Protein AF-0000000070184208 (afdb_homodimer)

Solvent-accessible surface area (backbone atoms only — not comparable to full-atom values): 17844 Å² total; per-residue (Å²): 126,76,81,68,58,36,78,44,79,34,58,41,49,47,72,57,52,51,52,47,48,50,49,27,67,73,65,78,27,94,34,67,37,54,47,50,50,52,20,45,52,55,37,48,54,53,43,52,36,66,74,37,48,85,46,81,35,43,32,37,38,38,38,32,30,60,53,50,92,87,51,64,48,68,57,52,54,49,50,56,48,57,76,41,44,86,34,46,78,45,77,45,83,41,75,77,47,95,46,32,34,36,34,42,33,35,34,46,36,35,34,60,59,52,48,51,50,50,50,57,54,55,68,39,79,64,48,73,44,70,45,80,45,73,49,72,71,84,67,76,74,75,71,74,71,75,70,74,75,73,75,70,73,73,76,80,122,128,77,80,67,60,35,78,44,76,33,59,40,48,46,73,57,53,52,50,49,50,52,48,26,67,71,66,78,28,95,35,65,36,54,46,49,51,53,18,44,52,56,38,47,60,55,39,56,54,42,75,50,48,90,42,74,30,43,32,38,37,38,38,31,28,60,52,51,91,86,50,65,47,68,58,53,53,51,50,56,49,58,76,41,44,85,34,47,78,45,75,45,83,42,74,78,47,94,46,32,35,34,35,41,33,34,34,46,36,36,28,62,59,52,48,52,52,51,50,57,56,55,68,39,80,64,48,73,45,70,45,80,44,69,48,75,63,81,66,74,71,74,71,74,70,72,70,74,71,71,74,79,67,77,84,76,129

Foldseek 3Di:
DPPDDDDDDDDDPPVVVVVLVVVVVVVPNVDSVRVVVVVVVVVVQVVVLVVKPVDKWKKKKKWKFWADPPDCLVVQLVVLCVVLVVFFPDKDWDDPDPTMIMMMTIGIHISVSVVVSQVSNVPDPGTDDIDMGIDDDPPPDPPPPPPPVPCPVPPDD/DPPDDDDDDDDDPPVVVVVLVVCVVVVPNVDSVRVVVVVVVVVVVVVVQQPDDPDKWKKKKKWKFWADPPDCLVVQLVVLCVVLVVFFPDKDWDDPDPTMIMIMTIGIGHSPSVVVSQVSNVPDPGTDDIDMDIDDDPPPPPPPPPVPVVCPDDDDD

Sequence (314 aa):
MSEDLDRVSLTVPPEMTDRLDEIVGDWDYSSRSEAVRDALRDFFATYDWEAGDHGHHYGTIVVVHEHEHDSDLPGQLQSIQHEHASLVTSVQHIHLSQDRCMETLVVDGTAGDIDALANELRALGGVQQVKVVVIGGSDPGHEHGHEHSAAHDEYEHMSEDLDRVSLTVPPEMTDRLDEIVGDWDYSSRSEAVRDALRDFFATYDWEAGDHGHHYGTIVVVHEHEHDSDLPGQLQSIQHEHASLVTSVQHIHLSQDRCMETLVVDGTAGDIDALANELRALGGVQQVKVVVIGGSDPGHEHGHEHSAAHDEYEH

Radius of gyration: 22.58 Å; Cα contacts (8 Å, |Δi|>4): 451; chains: 2; bounding box: 106×50×44 Å

InterPro domains:
  IPR002145 Ribbon-helix-helix protein, CopG [PF01402] (7-43)
  IPR010985 Ribbon-helix-helix [SSF47598] (5-50)
  IPR013321 Arc-type ribbon-helix-helix [G3DSA:1.10.1220.10] (12-49)
  IPR014864 Transcription factor, NikR, nickel binding C-terminal [PF08753] (59-135)
  IPR022988 Nickel-responsive transcriptional regulator NikR [MF_00476] (5-137)
  IPR027271 Acetolactate synthase/Transcription factor NikR, C-terminal [G3DSA:3.30.70.1150] (50-137)
  IPR045865 ACT-like domain [SSF55021] (56-136)
  IPR050192 Nickel-responsive transcriptional regulator [PTHR34719] (5-135)

pLDDT: mean 77.71, std 21.51, range [25.42, 97.5]

Nearest PDB structures (foldseek):
  2cad-assembly1_B-2  TM=7.604E-01  e=2.926E-10  Helicobacter pylori 26695
  3lgh-assembly1_A  TM=7.665E-01  e=2.064E-09  Helicobacter pylori 26695
  2wvf-assembly1_A  TM=6.004E-01  e=1.767E-10  Helicobacter pylori 26695
  3pht-assembly1_A-2  TM=8.205E-01  e=1.550E-08  Helicobacter pylori
  2wvb-assembly1_B  TM=7.469E-01  e=6.416E-09  Helicobacter pylori 26695

Organism: NCBI:txid2841257

Secondary structure (DSSP, 8-state):
----PEEEEEEE-HHHHHHHHHHHHTTS-SSHHHHHHHHHHHHHHHHHHHTT-SS-EEEEEEEEEE--TT--HHHHHHHHHHHTTTTEEEEEEEESSSSEEEEEEEEEE-HHHHHHHHHHHHTSTTEEEEEEEEE-S--------------------/----PEEEEEEE-HHHHHHHHHHHHTTS-SSHHHHHHHHHHHHHHHHHHHH---SEEEEEEEEEEE--TT--HHHHHHHHHHHTTTTEEEEEEEESSSSEEEEEEEEEEEHHHHHHHHHHHHTSTTEEEEEEEEE-S--------------------

Structure (mmCIF, N/CA/C/O backbone):
data_AF-0000000070184208-model_v1
#
loop_
_entity.id
_entity.type
_entity.pdbx_description
1 polymer 'Putative nickel-responsive regulator'
#
loop_
_atom_site.group_PDB
_atom_site.id
_atom_site.type_symbol
_atom_site.label_atom_id
_atom_site.label_alt_id
_atom_site.label_comp_id
_atom_site.label_asym_id
_atom_site.label_entity_id
_atom_site.label_seq_id
_atom_site.pdbx_PDB_ins_code
_atom_site.Cartn_x
_atom_site.Cartn_y
_atom_site.Cartn_z
_atom_site.occupancy
_atom_site.B_iso_or_equiv
_atom_site.auth_seq_id
_atom_site.auth_comp_id
_atom_site.auth_asym_id
_atom_site.auth_atom_id
_atom_site.pdbx_PDB_model_num
ATOM 1 N N . MET A 1 1 ? 22.672 25.594 3.164 1 35.19 1 MET A N 1
ATOM 2 C CA . MET A 1 1 ? 21.469 26.391 3.326 1 35.19 1 MET A CA 1
ATOM 3 C C . MET A 1 1 ? 20.484 25.703 4.281 1 35.19 1 MET A C 1
ATOM 5 O O . MET A 1 1 ? 20.359 24.484 4.258 1 35.19 1 MET A O 1
ATOM 9 N N . SER A 1 2 ? 20.234 26.078 5.453 1 45.94 2 SER A N 1
ATOM 10 C CA . SER A 1 2 ? 19.297 25.594 6.461 1 45.94 2 SER A CA 1
ATOM 11 C C . SER A 1 2 ? 18 25.125 5.828 1 45.94 2 SER A C 1
ATOM 13 O O . SER A 1 2 ? 17.359 25.859 5.074 1 45.94 2 SER A O 1
ATOM 15 N N . GLU A 1 3 ? 17.875 24 5.438 1 54.34 3 GLU A N 1
ATOM 16 C CA . GLU A 1 3 ? 16.672 23.594 4.715 1 54.34 3 GLU A CA 1
ATOM 17 C C . GLU A 1 3 ? 15.414 24.188 5.34 1 54.34 3 GLU A C 1
ATOM 19 O O . GLU A 1 3 ? 15.141 23.984 6.523 1 54.34 3 GLU A O 1
ATOM 24 N N . ASP A 1 4 ? 15.133 25.406 4.98 1 72.69 4 ASP A N 1
ATOM 25 C CA . ASP A 1 4 ? 14.062 26.266 5.484 1 72.69 4 ASP A CA 1
ATOM 26 C C . ASP A 1 4 ? 12.727 25.531 5.496 1 72.69 4 ASP A C 1
ATOM 28 O O . ASP A 1 4 ? 12.234 25.109 4.445 1 72.69 4 ASP A O 1
ATOM 32 N N . LEU A 1 5 ? 12.422 24.938 6.637 1 78.19 5 LEU A N 1
ATOM 33 C CA . LEU A 1 5 ? 11.141 24.281 6.871 1 78.19 5 LEU A CA 1
ATOM 34 C C . LEU A 1 5 ? 10.023 25.312 7.016 1 78.19 5 LEU A C 1
ATOM 36 O O . LEU A 1 5 ? 10.266 26.438 7.457 1 78.19 5 LEU A O 1
ATOM 40 N N . ASP A 1 6 ? 8.914 25.016 6.355 1 85.31 6 ASP A N 1
ATOM 41 C CA . ASP A 1 6 ? 7.707 25.828 6.5 1 85.31 6 ASP A CA 1
ATOM 42 C C . ASP A 1 6 ? 6.906 25.406 7.727 1 85.31 6 ASP A C 1
ATOM 44 O O . ASP A 1 6 ? 6.734 24.219 7.98 1 85.31 6 ASP A O 1
ATOM 48 N N . ARG A 1 7 ? 6.605 26.422 8.523 1 89.25 7 ARG A N 1
ATOM 49 C CA . ARG A 1 7 ? 5.656 26.141 9.594 1 89.25 7 ARG A CA 1
ATOM 50 C C . ARG A 1 7 ? 4.219 26.344 9.125 1 89.25 7 ARG A C 1
ATOM 52 O O . ARG A 1 7 ? 3.879 27.406 8.602 1 89.25 7 ARG A O 1
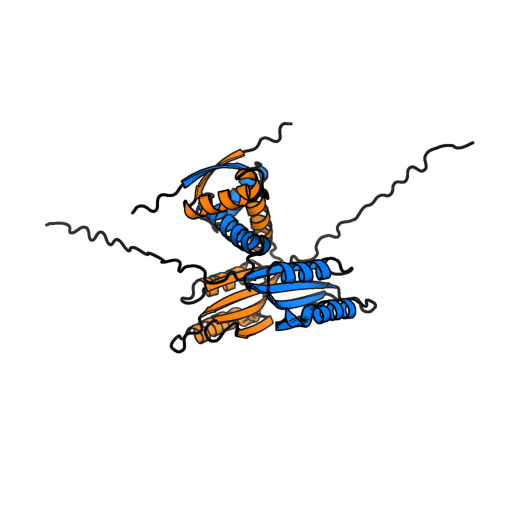ATOM 59 N N . VAL A 1 8 ? 3.418 25.281 9.203 1 92.19 8 VAL A N 1
ATOM 60 C CA . VAL A 1 8 ? 2.035 25.328 8.734 1 92.19 8 VAL A CA 1
ATOM 61 C C . VAL A 1 8 ? 1.085 25.125 9.914 1 92.19 8 VAL A C 1
ATOM 63 O O . VAL A 1 8 ? 1.34 24.281 10.781 1 92.19 8 VAL A O 1
ATOM 66 N N . SER A 1 9 ? 0.106 25.953 9.969 1 92.38 9 SER A N 1
ATOM 67 C CA . SER A 1 9 ? -0.962 25.797 10.953 1 92.38 9 SER A CA 1
ATOM 68 C C . SER A 1 9 ? -2.197 25.156 10.336 1 92.38 9 SER A C 1
ATOM 70 O O . SER A 1 9 ? -2.686 25.609 9.297 1 92.38 9 SER A O 1
ATOM 72 N N . LEU A 1 10 ? -2.561 24.047 10.922 1 93.5 10 LEU A N 1
ATOM 73 C CA . LEU A 1 10 ? -3.703 23.312 10.375 1 93.5 10 LEU A CA 1
ATOM 74 C C . LEU A 1 10 ? -4.738 23.031 11.461 1 93.5 10 LEU A C 1
ATOM 76 O O . LEU A 1 10 ? -4.402 22.969 12.641 1 93.5 10 LEU A O 1
ATOM 80 N N . THR A 1 11 ? -5.98 22.938 11.039 1 92.44 11 THR A N 1
ATOM 81 C CA . THR A 1 11 ? -7.055 22.547 11.945 1 92.44 11 THR A CA 1
ATOM 82 C C . THR A 1 11 ? -7.41 21.078 11.766 1 92.44 11 THR A C 1
ATOM 84 O O . THR A 1 11 ? -7.695 20.641 10.648 1 92.44 11 THR A O 1
ATOM 87 N N . VAL A 1 12 ? -7.328 20.328 12.859 1 92.44 12 VAL A N 1
ATOM 88 C CA . VAL A 1 12 ? -7.578 18.891 12.867 1 92.44 12 VAL A CA 1
ATOM 89 C C . VAL A 1 12 ? -8.5 18.531 14.031 1 92.44 12 VAL A C 1
ATOM 91 O O . VAL A 1 12 ? -8.344 19.062 15.133 1 92.44 12 VAL A O 1
ATOM 94 N N . PRO A 1 13 ? -9.523 17.734 13.852 1 89.19 13 PRO A N 1
ATOM 95 C CA . PRO A 1 13 ? -10.344 17.297 14.984 1 89.19 13 PRO A CA 1
ATOM 96 C C . PRO A 1 13 ? -9.508 16.719 16.125 1 89.19 13 PRO A C 1
ATOM 98 O O . PRO A 1 13 ? -8.523 16.031 15.891 1 89.19 13 PRO A O 1
ATOM 101 N N . PRO A 1 14 ? -9.922 16.938 17.297 1 92.5 14 PRO A N 1
ATOM 102 C CA . PRO A 1 14 ? -9.156 16.484 18.469 1 92.5 14 PRO A CA 1
ATOM 103 C C . PRO A 1 14 ? -8.898 14.984 18.453 1 92.5 14 PRO A C 1
ATOM 105 O O . PRO A 1 14 ? -7.84 14.539 18.891 1 92.5 14 PRO A O 1
ATOM 108 N N . GLU A 1 15 ? -9.844 14.242 17.984 1 87.81 15 GLU A N 1
ATOM 109 C CA . GLU A 1 15 ? -9.672 12.789 17.953 1 87.81 15 GLU A CA 1
ATOM 110 C C . GLU A 1 15 ? -8.484 12.398 17.078 1 87.81 15 GLU A C 1
ATOM 112 O O . GLU A 1 15 ? -7.816 11.398 17.344 1 87.81 15 GLU A O 1
ATOM 117 N N . MET A 1 16 ? -8.25 13.156 16 1 88.56 16 MET A N 1
ATOM 118 C CA . MET A 1 16 ? -7.129 12.875 15.117 1 88.56 16 MET A CA 1
ATOM 119 C C . MET A 1 16 ? -5.809 13.281 15.766 1 88.56 16 MET A C 1
ATOM 121 O O . MET A 1 16 ? -4.805 12.578 15.633 1 88.56 16 MET A O 1
ATOM 125 N N . THR A 1 17 ? -5.848 14.383 16.469 1 92.88 17 THR A N 1
ATOM 126 C CA . THR A 1 17 ? -4.648 14.812 17.188 1 92.88 17 THR A CA 1
ATOM 127 C C . THR A 1 17 ? -4.273 13.797 18.266 1 92.88 17 THR A C 1
ATOM 129 O O . THR A 1 17 ? -3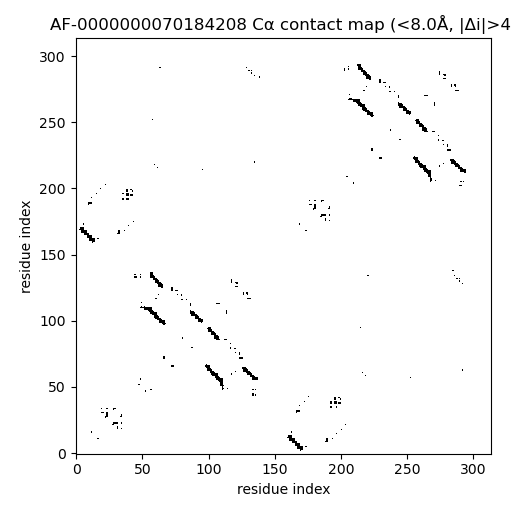.096 13.492 18.453 1 92.88 17 THR A O 1
ATOM 132 N N . ASP A 1 18 ? -5.301 13.297 18.953 1 90.19 18 ASP A N 1
ATOM 133 C CA . ASP A 1 18 ? -5.07 12.289 19.984 1 90.19 18 ASP A CA 1
ATOM 134 C C . ASP A 1 18 ? -4.43 11.039 19.391 1 90.19 18 ASP A C 1
ATOM 136 O O . ASP A 1 18 ? -3.482 10.492 19.969 1 90.19 18 ASP A O 1
ATOM 140 N N . ARG A 1 19 ? -5.039 10.703 18.312 1 84.88 19 ARG A N 1
ATOM 141 C CA . ARG A 1 19 ? -4.516 9.508 17.672 1 84.88 19 ARG A CA 1
ATOM 142 C C . ARG A 1 19 ? -3.084 9.719 17.188 1 84.88 19 ARG A C 1
ATOM 144 O O . ARG A 1 19 ? -2.244 8.82 17.312 1 84.88 19 ARG A O 1
ATOM 151 N N . LEU A 1 20 ? -2.775 10.852 16.641 1 89.31 20 LEU A N 1
ATOM 152 C CA . LEU A 1 20 ? -1.425 11.219 16.219 1 89.31 20 LEU A CA 1
ATOM 153 C C . LEU A 1 20 ? -0.459 11.164 17.406 1 89.31 20 LEU A C 1
ATOM 155 O O . LEU A 1 20 ? 0.637 10.609 17.281 1 89.31 20 LEU A O 1
ATOM 159 N N . ASP A 1 21 ? -0.92 11.641 18.562 1 90.31 21 ASP A N 1
ATOM 160 C CA . ASP A 1 21 ? -0.091 11.633 19.75 1 90.31 21 ASP A CA 1
ATOM 161 C C . ASP A 1 21 ? 0.188 10.203 20.219 1 90.31 21 ASP A C 1
ATOM 163 O O . ASP A 1 21 ? 1.283 9.898 20.688 1 90.31 21 ASP A O 1
ATOM 167 N N . GLU A 1 22 ? -0.809 9.383 20.125 1 84.62 22 GLU A N 1
ATOM 168 C CA . GLU A 1 22 ? -0.639 7.977 20.469 1 84.62 22 GLU A CA 1
ATOM 169 C C . GLU A 1 22 ? 0.423 7.316 19.609 1 84.62 22 GLU A C 1
ATOM 171 O O . GLU A 1 22 ? 1.271 6.57 20.109 1 84.62 22 GLU A O 1
ATOM 176 N N . ILE A 1 23 ? 0.38 7.625 18.359 1 80.5 23 ILE A N 1
ATOM 177 C CA . ILE A 1 23 ? 1.316 7.043 17.406 1 80.5 23 ILE A CA 1
ATOM 178 C C . ILE A 1 23 ? 2.729 7.543 17.703 1 80.5 23 ILE A C 1
ATOM 180 O O . ILE A 1 23 ? 3.689 6.77 17.656 1 80.5 23 ILE A O 1
ATOM 184 N N . VAL A 1 24 ? 2.877 8.828 17.984 1 86.62 24 VAL A N 1
ATOM 185 C CA . VAL A 1 24 ? 4.168 9.422 18.312 1 86.62 24 VAL A CA 1
ATOM 186 C C . VAL A 1 24 ? 4.684 8.82 19.625 1 86.62 24 VAL A C 1
ATOM 188 O O . VAL A 1 24 ? 5.883 8.562 19.766 1 86.62 24 VAL A O 1
ATOM 191 N N . GLY A 1 25 ? 3.771 8.594 20.562 1 78.75 25 GLY A N 1
ATOM 192 C CA . GLY A 1 25 ? 4.125 7.996 21.844 1 78.75 25 GLY A CA 1
ATOM 193 C C . GLY A 1 25 ? 4.602 6.562 21.719 1 78.75 25 GLY A C 1
ATOM 194 O O . GLY A 1 25 ? 5.426 6.105 22.516 1 78.75 25 GLY A O 1
ATOM 195 N N . ASP A 1 26 ? 4 5.82 20.859 1 69.94 26 ASP A N 1
ATOM 196 C CA . ASP A 1 26 ? 4.367 4.426 20.641 1 69.94 26 ASP A CA 1
ATOM 197 C C . ASP A 1 26 ? 5.738 4.312 19.984 1 69.94 26 ASP A C 1
ATOM 199 O O . ASP A 1 26 ? 6.199 3.209 19.672 1 69.94 26 ASP A O 1
ATOM 203 N N . TRP A 1 27 ? 6.516 5.336 19.953 1 59.28 27 TRP A N 1
ATOM 204 C CA . TRP A 1 27 ? 7.922 5.512 19.594 1 59.28 27 TRP A CA 1
ATOM 205 C C . TRP A 1 27 ? 8.141 5.254 18.094 1 59.28 27 TRP A C 1
ATOM 207 O O . TRP A 1 27 ? 9.273 5.055 17.656 1 59.28 27 TRP A O 1
ATOM 217 N N . ASP A 1 28 ? 7.227 5.41 17.281 1 66.5 28 ASP A N 1
ATOM 218 C CA . ASP A 1 28 ? 7.422 5.199 15.852 1 66.5 28 ASP A CA 1
ATOM 219 C C . ASP A 1 28 ? 7.855 6.488 15.156 1 66.5 28 ASP A C 1
ATOM 221 O O . ASP A 1 28 ? 8.523 6.449 14.125 1 66.5 28 ASP A O 1
ATOM 225 N N . TYR A 1 29 ? 7.461 7.539 15.844 1 78.5 29 TYR A N 1
ATOM 226 C CA . TYR A 1 29 ? 7.773 8.867 15.328 1 78.5 29 TYR A CA 1
ATOM 227 C C . TYR A 1 29 ? 8.297 9.773 16.438 1 78.5 29 TYR A C 1
ATOM 229 O O . TYR A 1 29 ? 7.895 9.648 17.594 1 78.5 29 TYR A O 1
ATOM 237 N N . SER A 1 30 ? 9.203 10.641 16.141 1 82.56 30 SER A N 1
ATOM 238 C CA . SER A 1 30 ? 9.812 11.531 17.125 1 82.56 30 SER A CA 1
ATOM 239 C C . SER A 1 30 ? 8.922 12.734 17.391 1 82.56 30 SER A C 1
ATOM 241 O O . SER A 1 30 ? 9.086 13.422 18.406 1 82.56 30 SER A O 1
ATOM 243 N N . SER A 1 31 ? 8.062 13.062 16.516 1 90.25 31 SER A N 1
ATOM 244 C CA . SER A 1 31 ? 7.203 14.234 16.656 1 90.25 31 SER A CA 1
ATOM 245 C C . SER A 1 31 ? 5.965 14.125 15.781 1 90.25 31 SER A C 1
ATOM 247 O O . SER A 1 31 ? 5.949 13.352 14.812 1 90.25 31 SER A O 1
ATOM 249 N N . ARG A 1 32 ? 4.992 14.914 16.156 1 90.69 32 ARG A N 1
ATOM 250 C CA . ARG A 1 32 ? 3.816 15.039 15.297 1 90.69 32 ARG A CA 1
ATOM 251 C C . ARG A 1 32 ? 4.203 15.445 13.883 1 90.69 32 ARG A C 1
ATOM 253 O O . ARG A 1 32 ? 3.652 14.93 12.906 1 90.69 32 ARG A O 1
ATOM 260 N N . SER A 1 33 ? 5.176 16.328 13.758 1 91 33 SER A N 1
ATOM 261 C CA . SER A 1 33 ? 5.602 16.844 12.461 1 91 33 SER A CA 1
ATOM 262 C C . SER A 1 33 ? 6.168 15.719 11.586 1 91 33 SER A C 1
ATOM 264 O O . SER A 1 33 ? 5.887 15.656 10.391 1 91 33 SER A O 1
ATOM 266 N N . GLU A 1 34 ? 6.891 14.875 12.227 1 88.62 34 GLU A N 1
ATOM 267 C CA . GLU A 1 34 ? 7.449 13.75 11.492 1 88.62 34 GLU A CA 1
ATOM 268 C C . GLU A 1 34 ? 6.355 12.805 11.008 1 88.62 34 GLU A C 1
ATOM 270 O O . GLU A 1 34 ? 6.363 12.375 9.852 1 88.62 34 GLU A O 1
ATOM 275 N N . ALA A 1 35 ? 5.398 12.508 11.844 1 88.31 35 ALA A N 1
ATOM 276 C CA . ALA A 1 35 ? 4.289 11.617 11.5 1 88.31 35 ALA A CA 1
ATOM 277 C C . ALA A 1 35 ? 3.449 12.203 10.375 1 88.31 35 ALA A C 1
ATOM 279 O O . ALA A 1 35 ? 3.102 11.492 9.422 1 88.31 35 ALA A O 1
ATOM 280 N N . VAL A 1 36 ? 3.18 13.422 10.414 1 92.06 36 VAL A N 1
ATOM 281 C CA . VAL A 1 36 ? 2.355 14.094 9.414 1 92.06 36 VAL A CA 1
ATOM 282 C C . VAL A 1 36 ? 3.107 14.156 8.086 1 92.06 36 VAL A C 1
ATOM 284 O O . VAL A 1 36 ? 2.51 14.008 7.016 1 92.06 36 VAL A O 1
ATOM 287 N N . ARG A 1 37 ? 4.477 14.398 8.141 1 86.38 37 ARG A N 1
ATOM 288 C CA . ARG A 1 37 ? 5.258 14.375 6.906 1 86.38 37 ARG A CA 1
ATOM 289 C C . ARG A 1 37 ? 5.145 13.023 6.211 1 86.38 37 ARG A C 1
ATOM 291 O O . ARG A 1 37 ? 4.969 12.961 4.992 1 86.38 37 ARG A O 1
ATOM 298 N N . ASP A 1 38 ? 5.16 12.031 7.039 1 83.44 38 ASP A N 1
ATOM 299 C CA . ASP A 1 38 ? 5.023 10.695 6.469 1 83.44 38 ASP A CA 1
ATOM 300 C C . ASP A 1 38 ? 3.623 10.484 5.891 1 83.44 38 ASP A C 1
ATOM 302 O O . ASP A 1 38 ? 3.471 9.891 4.82 1 83.44 38 ASP A O 1
ATOM 306 N N . ALA A 1 39 ? 2.609 10.93 6.582 1 86.5 39 ALA A N 1
ATOM 307 C CA . ALA A 1 39 ? 1.236 10.867 6.086 1 86.5 39 ALA A CA 1
ATOM 308 C C . ALA A 1 39 ? 1.096 11.609 4.762 1 86.5 39 ALA A C 1
ATOM 310 O O . ALA A 1 39 ? 0.45 11.117 3.834 1 86.5 39 ALA A O 1
ATOM 311 N N . LEU A 1 40 ? 1.739 12.75 4.688 1 89.12 40 LEU A N 1
ATOM 312 C CA . LEU A 1 40 ? 1.669 13.57 3.479 1 89.12 40 LEU A CA 1
ATOM 313 C C . LEU A 1 40 ? 2.396 12.891 2.322 1 89.12 40 LEU A C 1
ATOM 315 O O . LEU A 1 40 ? 1.938 12.938 1.18 1 89.12 40 LEU A O 1
ATOM 319 N N . ARG A 1 41 ? 3.521 12.305 2.635 1 80.06 41 ARG A N 1
ATOM 320 C CA . ARG A 1 41 ? 4.23 11.57 1.59 1 80.06 41 ARG A CA 1
ATOM 321 C C . ARG A 1 41 ? 3.342 10.5 0.971 1 80.06 41 ARG A C 1
ATOM 323 O O . ARG A 1 41 ? 3.256 10.383 -0.254 1 80.06 41 ARG A O 1
ATOM 330 N N . ASP A 1 42 ? 2.684 9.742 1.818 1 77.25 42 ASP A N 1
ATOM 331 C CA . ASP A 1 42 ? 1.762 8.711 1.357 1 77.25 42 ASP A CA 1
ATOM 332 C C . ASP A 1 42 ? 0.618 9.312 0.547 1 77.25 42 ASP A C 1
ATOM 334 O O . ASP A 1 42 ? 0.227 8.766 -0.488 1 77.25 42 ASP A O 1
ATOM 338 N N . PHE A 1 43 ? 0.133 10.359 1.01 1 80.62 43 PHE A N 1
ATOM 339 C CA . PHE A 1 43 ? -0.976 11.078 0.386 1 80.62 43 PHE A CA 1
ATOM 340 C C . PHE A 1 43 ? -0.59 11.562 -1.005 1 80.62 43 PHE A 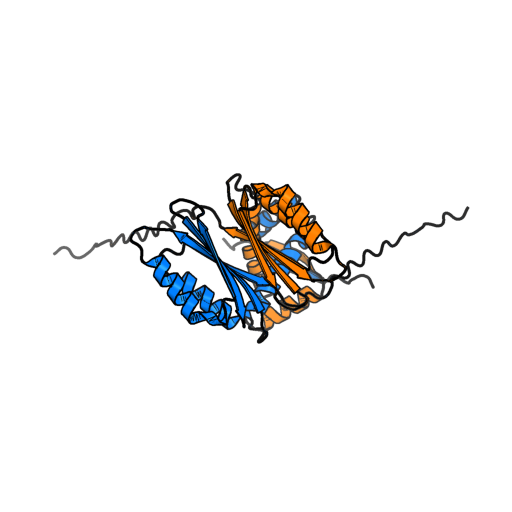C 1
ATOM 342 O O . PHE A 1 43 ? -1.346 11.383 -1.963 1 80.62 43 PHE A O 1
ATOM 349 N N . PHE A 1 44 ? 0.661 12.133 -1.153 1 78.88 44 PHE A N 1
ATOM 350 C CA . PHE A 1 44 ? 1.136 12.633 -2.438 1 78.88 44 PHE A CA 1
ATOM 351 C C . PHE A 1 44 ? 1.276 11.5 -3.443 1 78.88 44 PHE A C 1
ATOM 353 O O . PHE A 1 44 ? 0.904 11.648 -4.609 1 78.88 44 PHE A O 1
ATOM 360 N N . ALA A 1 45 ? 1.756 10.516 -2.941 1 69.94 45 ALA A N 1
ATOM 361 C CA . ALA A 1 45 ? 1.927 9.359 -3.816 1 69.94 45 ALA A CA 1
ATOM 362 C C . ALA A 1 45 ? 0.583 8.875 -4.355 1 69.94 45 ALA A C 1
ATOM 364 O O . ALA A 1 45 ? 0.45 8.594 -5.547 1 69.94 45 ALA A O 1
ATOM 365 N N . THR A 1 46 ? -0.382 8.82 -3.441 1 69.06 46 THR A N 1
ATOM 366 C CA . THR A 1 46 ? -1.725 8.391 -3.812 1 69.06 46 THR A CA 1
ATOM 367 C C . THR A 1 46 ? -2.373 9.391 -4.766 1 69.06 46 THR A C 1
ATOM 369 O O . THR A 1 46 ? -2.99 9.008 -5.758 1 69.06 46 THR A O 1
ATOM 372 N N . TYR A 1 47 ? -2.223 10.648 -4.434 1 69.56 47 TYR A N 1
ATOM 373 C CA . TYR A 1 47 ? -2.82 11.711 -5.234 1 69.56 47 TYR A CA 1
ATOM 374 C C . TYR A 1 47 ? -2.213 11.742 -6.633 1 69.56 47 TYR A C 1
ATOM 376 O O . TYR A 1 47 ? -2.926 11.93 -7.621 1 69.56 47 TYR A O 1
ATOM 384 N N . ASP A 1 48 ? -0.862 11.797 -6.719 1 67 48 ASP A N 1
ATOM 385 C CA . ASP A 1 48 ? -0.19 11.797 -8.016 1 67 48 ASP A CA 1
ATOM 386 C C . ASP A 1 48 ? -0.691 10.656 -8.898 1 67 48 ASP A C 1
ATOM 388 O O . ASP A 1 48 ? -0.825 10.812 -10.109 1 67 48 ASP A O 1
ATOM 392 N N . TRP A 1 49 ? -1.012 9.68 -8.195 1 61.94 49 TRP A N 1
ATOM 393 C CA . TRP A 1 49 ? -1.58 8.531 -8.891 1 61.94 49 TRP A CA 1
ATOM 394 C C . TRP A 1 49 ? -2.961 8.859 -9.453 1 61.94 49 TRP A C 1
ATOM 396 O O . TRP A 1 49 ? -3.25 8.578 -10.617 1 61.94 49 TRP A O 1
ATOM 406 N N . GLU A 1 50 ? -3.695 9.43 -8.586 1 59.97 50 GLU A N 1
ATOM 407 C CA . GLU A 1 50 ? -5.082 9.703 -8.945 1 59.97 50 GLU A CA 1
ATOM 408 C C . GLU A 1 50 ? -5.18 10.844 -9.953 1 59.97 50 GLU A C 1
ATOM 410 O O . GLU A 1 50 ? -6.094 10.875 -10.781 1 59.97 50 GLU A O 1
ATOM 415 N N . ALA A 1 51 ? -4.449 11.867 -9.641 1 58.25 51 ALA A N 1
ATOM 416 C CA . ALA A 1 51 ? -4.547 13.047 -10.508 1 58.25 51 ALA A CA 1
ATOM 417 C C . ALA A 1 51 ? -4.09 12.727 -11.922 1 58.25 51 ALA A C 1
ATOM 419 O O . ALA A 1 51 ? -4.23 13.555 -12.828 1 58.25 51 ALA A O 1
ATOM 420 N N . GLY A 1 52 ? -3.838 11.492 -12.289 1 53.91 52 GLY A N 1
ATOM 421 C CA . GLY A 1 52 ? -3.715 11.102 -13.68 1 53.91 52 GLY A CA 1
ATOM 422 C C . GLY A 1 52 ? -2.344 11.383 -14.266 1 53.91 52 GLY A C 1
ATOM 423 O O . GLY A 1 52 ? -2.232 11.898 -15.383 1 53.91 52 GLY A O 1
ATOM 424 N N . ASP A 1 53 ? -1.277 11.375 -13.445 1 51.72 53 ASP A N 1
ATOM 425 C CA . ASP A 1 53 ? -0.135 11.484 -14.352 1 51.72 53 ASP A CA 1
ATOM 426 C C . ASP A 1 53 ? -0.269 10.523 -15.523 1 51.72 53 ASP A C 1
ATOM 428 O O . ASP A 1 53 ? -0.754 9.398 -15.367 1 51.72 53 ASP A O 1
ATOM 432 N N . HIS A 1 54 ? -0.625 11.195 -16.641 1 54.31 54 HIS A N 1
ATOM 433 C CA . HIS A 1 54 ? -0.617 10.516 -17.922 1 54.31 54 HIS A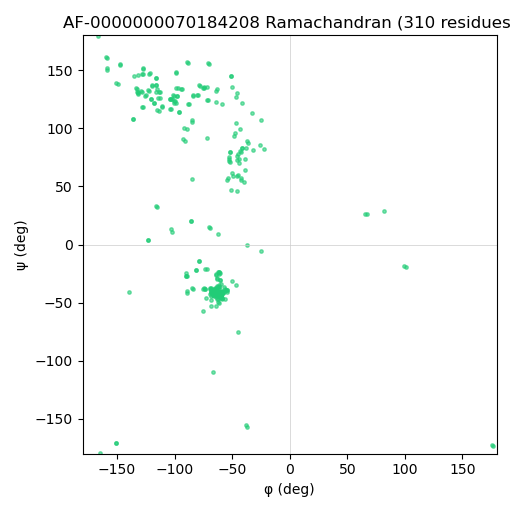 CA 1
ATOM 434 C C . HIS A 1 54 ? 0.546 9.539 -18.031 1 54.31 54 HIS A C 1
ATOM 436 O O . HIS A 1 54 ? 0.719 8.875 -19.047 1 54.31 54 HIS A O 1
ATOM 442 N N . GLY A 1 55 ? 1.339 9.484 -16.984 1 66.81 55 GLY A N 1
ATOM 443 C CA . GLY A 1 55 ? 2.477 8.594 -17.156 1 66.81 55 GLY A CA 1
ATOM 444 C C . GLY A 1 55 ? 2.182 7.16 -16.75 1 66.81 55 GLY A C 1
ATOM 445 O O . GLY A 1 55 ? 1.074 6.852 -16.312 1 66.81 55 GLY A O 1
ATOM 446 N N . HIS A 1 56 ? 2.916 6.293 -17.281 1 75.56 56 HIS A N 1
ATOM 447 C CA . HIS A 1 56 ? 2.895 4.867 -16.969 1 75.56 56 HIS A CA 1
ATOM 448 C C . HIS A 1 56 ? 3.314 4.609 -15.523 1 75.56 56 HIS A C 1
ATOM 450 O O . HIS A 1 56 ? 4.305 5.168 -15.055 1 75.56 56 HIS A O 1
ATOM 456 N N . HIS A 1 57 ? 2.436 3.953 -14.789 1 80.75 57 HIS A N 1
ATOM 457 C CA . HIS A 1 57 ? 2.689 3.602 -13.391 1 80.75 57 HIS A CA 1
ATOM 458 C C . HIS A 1 57 ? 2.73 2.09 -13.203 1 80.75 57 HIS A C 1
ATOM 460 O O . HIS A 1 57 ? 2.057 1.351 -13.93 1 80.75 57 HIS A O 1
ATOM 466 N N . TYR A 1 58 ? 3.631 1.737 -12.312 1 87.69 58 TYR A N 1
ATOM 467 C CA . TYR A 1 58 ? 3.592 0.368 -11.812 1 87.69 58 TYR A CA 1
ATOM 468 C C . TYR A 1 58 ? 2.893 0.302 -10.461 1 87.69 58 TYR A C 1
ATOM 470 O O . TYR A 1 58 ? 2.896 1.276 -9.703 1 87.69 58 TYR A O 1
ATOM 478 N N . GLY A 1 59 ? 2.246 -0.801 -10.211 1 88.62 59 GLY A N 1
ATOM 479 C CA . GLY A 1 59 ? 1.604 -0.965 -8.922 1 88.62 59 GLY A CA 1
ATOM 480 C C . GLY A 1 59 ? 1.167 -2.393 -8.648 1 88.62 59 GLY A C 1
ATOM 481 O O . GLY A 1 59 ? 1.494 -3.305 -9.406 1 88.62 59 GLY A O 1
ATOM 482 N N . THR A 1 60 ? 0.611 -2.561 -7.527 1 92.5 60 THR A N 1
ATOM 483 C CA . THR A 1 60 ? 0.026 -3.832 -7.117 1 92.5 60 THR A CA 1
ATOM 484 C C . THR A 1 60 ? -1.376 -3.625 -6.551 1 92.5 60 THR A C 1
ATOM 486 O O . THR A 1 60 ? -1.607 -2.691 -5.777 1 92.5 60 THR A O 1
ATOM 489 N N . ILE A 1 61 ? -2.281 -4.438 -7.043 1 93.62 61 ILE A N 1
ATOM 490 C CA . ILE A 1 61 ? -3.619 -4.48 -6.461 1 93.62 61 ILE A CA 1
ATOM 491 C C . ILE A 1 61 ? -3.77 -5.738 -5.605 1 93.62 61 ILE A C 1
ATOM 493 O O . ILE A 1 61 ? -3.471 -6.844 -6.059 1 93.62 61 ILE A O 1
ATOM 497 N N . VAL A 1 62 ? -4.133 -5.527 -4.398 1 92.88 62 VAL A N 1
ATOM 498 C CA . VAL A 1 62 ? -4.422 -6.645 -3.506 1 92.88 62 VAL A CA 1
ATOM 499 C C . VAL A 1 62 ? -5.93 -6.828 -3.371 1 92.88 62 VAL A C 1
ATOM 501 O O . VAL A 1 62 ? -6.645 -5.887 -3.016 1 92.88 62 VAL A O 1
ATOM 504 N N . VAL A 1 63 ? -6.387 -8.062 -3.668 1 93.75 63 VAL A N 1
ATOM 505 C CA . VAL A 1 63 ? -7.812 -8.383 -3.588 1 93.75 63 VAL A CA 1
ATOM 506 C C . VAL A 1 63 ? -8.031 -9.516 -2.596 1 93.75 63 VAL A C 1
ATOM 508 O O . VAL A 1 63 ? -7.398 -10.57 -2.697 1 93.75 63 VAL A O 1
ATOM 511 N N . VAL A 1 64 ? -8.891 -9.266 -1.643 1 91.31 64 VAL A N 1
ATOM 512 C CA . VAL A 1 64 ? -9.266 -10.312 -0.692 1 91.31 64 VAL A CA 1
ATOM 513 C C . VAL A 1 64 ? -10.727 -10.688 -0.881 1 91.31 64 VAL A C 1
ATOM 515 O O . VAL A 1 64 ? -11.594 -9.812 -0.992 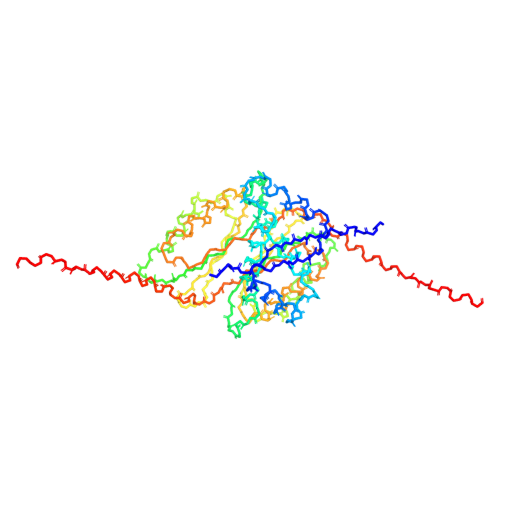1 91.31 64 VAL A O 1
ATOM 518 N N . HIS A 1 65 ? -10.961 -11.984 -0.972 1 90.75 65 HIS A N 1
ATOM 519 C CA . HIS A 1 65 ? -12.344 -12.438 -1.139 1 90.75 65 HIS A CA 1
ATOM 520 C C . HIS A 1 65 ? -12.562 -13.781 -0.455 1 90.75 65 HIS A C 1
ATOM 522 O O . HIS A 1 65 ? -11.617 -14.523 -0.22 1 90.75 65 HIS A O 1
ATOM 528 N N . GLU A 1 66 ? -13.797 -14 -0.127 1 86.31 66 GLU A N 1
ATOM 529 C CA . GLU A 1 66 ? -14.172 -15.305 0.413 1 86.31 66 GLU A CA 1
ATOM 530 C C . GLU A 1 66 ? -14.312 -16.344 -0.697 1 86.31 66 GLU A C 1
ATOM 532 O O . GLU A 1 66 ? -14.742 -16.016 -1.808 1 86.31 66 GLU A O 1
ATOM 537 N N . HIS A 1 67 ? -13.789 -17.422 -0.325 1 85.69 67 HIS A N 1
ATOM 538 C CA . HIS A 1 67 ? -13.953 -18.562 -1.227 1 85.69 67 HIS A CA 1
ATOM 539 C C . HIS A 1 67 ? -15.188 -19.375 -0.861 1 85.69 67 HIS A C 1
ATOM 541 O O . HIS A 1 67 ? -15.164 -20.141 0.11 1 85.69 67 HIS A O 1
ATOM 547 N N . GLU A 1 68 ? -16.281 -19.031 -1.451 1 80.75 68 GLU A N 1
ATOM 548 C CA . GLU A 1 68 ? -17.469 -19.859 -1.286 1 80.75 68 GLU A CA 1
ATOM 549 C C . GLU A 1 68 ? -17.594 -20.859 -2.43 1 80.75 68 GLU A C 1
ATOM 551 O O . GLU A 1 68 ? -17.438 -20.5 -3.598 1 80.75 68 GLU A O 1
ATOM 556 N N . HIS A 1 69 ? -17.875 -22.078 -2.049 1 79.12 69 HIS A N 1
ATOM 557 C CA . HIS A 1 69 ? -17.906 -23.172 -3.01 1 79.12 69 HIS A CA 1
ATOM 558 C C . HIS A 1 69 ? -18.953 -22.938 -4.086 1 79.12 69 HIS A C 1
ATOM 560 O O . HIS A 1 69 ? -18.75 -23.266 -5.254 1 79.12 69 HIS A O 1
ATOM 566 N N . ASP A 1 70 ? -19.969 -22.297 -3.773 1 81.12 70 ASP A N 1
ATOM 567 C CA . ASP A 1 70 ? -21.062 -22.141 -4.742 1 81.12 70 ASP A CA 1
ATOM 568 C C . ASP A 1 70 ? -21.031 -20.75 -5.383 1 81.12 70 ASP A C 1
ATOM 570 O O . ASP A 1 70 ? -21.984 -20.375 -6.078 1 81.12 70 ASP A O 1
ATOM 574 N N . SER A 1 71 ? -20.016 -20.109 -5.156 1 84.69 71 SER A N 1
ATOM 575 C CA . SER A 1 71 ? -19.906 -18.75 -5.688 1 84.69 71 SER A CA 1
ATOM 576 C C . SER A 1 71 ? -19.125 -18.734 -7 1 84.69 71 SER A C 1
ATOM 578 O O . SER A 1 71 ? -18.141 -19.453 -7.152 1 84.69 71 SER A O 1
ATOM 580 N N . ASP A 1 72 ? -19.641 -17.984 -8.039 1 92.25 72 ASP A N 1
ATOM 581 C CA . ASP A 1 72 ? -18.906 -17.781 -9.289 1 92.25 72 ASP A CA 1
ATOM 582 C C . ASP A 1 72 ? -17.953 -16.609 -9.172 1 92.25 72 ASP A C 1
ATOM 584 O O . ASP A 1 72 ? -17.578 -16 -10.18 1 92.25 72 ASP A O 1
ATOM 588 N N . LEU A 1 73 ? -17.609 -16.234 -8 1 93.31 73 LEU A N 1
ATOM 589 C CA . LEU A 1 73 ? -16.766 -15.07 -7.77 1 93.31 73 LEU A CA 1
ATOM 590 C C . LEU A 1 73 ? -15.391 -15.25 -8.398 1 93.31 73 LEU A C 1
ATOM 592 O O . LEU A 1 73 ? -14.891 -14.352 -9.078 1 93.31 73 LEU A O 1
ATOM 596 N N . PRO A 1 74 ? -14.805 -16.469 -8.266 1 92.38 74 PRO A N 1
ATOM 597 C CA . PRO A 1 74 ? -13.508 -16.641 -8.914 1 92.38 74 PRO A CA 1
ATOM 598 C C . PRO A 1 74 ? -13.57 -16.453 -10.43 1 92.38 74 PRO A C 1
ATOM 600 O O . PRO A 1 74 ? -12.672 -15.867 -11.023 1 92.38 74 PRO A O 1
ATOM 603 N N . GLY A 1 75 ? -14.648 -16.906 -10.969 1 94.69 75 GLY A N 1
ATOM 604 C CA . GLY A 1 75 ? -14.828 -16.703 -12.398 1 94.69 75 GLY A CA 1
ATOM 605 C C . GLY A 1 75 ? -15.016 -15.25 -12.781 1 94.69 75 GLY A C 1
ATOM 606 O O . GLY A 1 75 ? -14.461 -14.789 -13.781 1 94.69 75 GLY A O 1
ATOM 607 N N . GLN A 1 76 ? -15.797 -14.492 -12.016 1 96.25 76 GLN A N 1
ATOM 608 C CA . GLN A 1 76 ? -16.016 -13.07 -12.258 1 96.25 76 GLN A CA 1
ATOM 609 C C . GLN A 1 76 ? -14.719 -12.281 -12.125 1 96.25 76 GLN A C 1
ATOM 611 O O . GLN A 1 76 ? -14.422 -11.414 -12.945 1 96.25 76 GLN A O 1
ATOM 616 N N . LEU A 1 77 ? -13.945 -12.609 -11.109 1 96.25 77 LEU A N 1
ATOM 617 C CA . LEU A 1 77 ? -12.648 -11.977 -10.906 1 96.25 77 LEU A CA 1
ATOM 618 C C . LEU A 1 77 ? -11.734 -12.203 -12.109 1 96.25 77 LEU A C 1
ATOM 620 O O . LEU A 1 77 ? -11.125 -11.258 -12.617 1 96.25 77 LEU A O 1
ATOM 624 N N . GLN A 1 78 ? -11.711 -13.414 -12.57 1 95.81 78 GLN A N 1
ATOM 625 C CA . GLN A 1 78 ? -10.875 -13.75 -13.711 1 95.81 78 GLN A CA 1
ATOM 626 C C . GLN A 1 78 ? -11.32 -13.008 -14.969 1 95.81 78 GLN A C 1
ATOM 628 O O . GLN A 1 78 ? -10.492 -12.523 -15.734 1 95.81 78 GLN A O 1
ATOM 633 N N . SER A 1 79 ? -12.625 -12.93 -15.117 1 97.19 79 SER A N 1
ATOM 634 C CA . SER A 1 79 ? -13.156 -12.25 -16.297 1 97.19 79 SER A CA 1
ATOM 635 C C . SER A 1 79 ? -12.75 -10.781 -16.312 1 97.19 79 SER A C 1
ATOM 637 O O . SER A 1 79 ? -12.312 -10.266 -17.344 1 97.19 79 SER A O 1
ATOM 639 N N . ILE A 1 80 ? -12.883 -10.086 -15.219 1 97.5 80 ILE A N 1
ATOM 640 C CA . ILE A 1 80 ? -12.5 -8.68 -15.117 1 97.5 80 ILE A CA 1
ATOM 641 C C . ILE A 1 80 ? -11.008 -8.523 -15.414 1 97.5 80 ILE A C 1
ATOM 643 O O . ILE A 1 80 ? -10.609 -7.621 -16.141 1 97.5 80 ILE A O 1
ATOM 647 N N . GLN A 1 81 ? -10.148 -9.398 -14.859 1 96.56 81 GLN A N 1
ATOM 648 C CA . GLN A 1 81 ? -8.703 -9.336 -15.078 1 96.56 81 GLN A CA 1
ATOM 649 C C . GLN A 1 81 ? -8.352 -9.555 -16.547 1 96.56 81 GLN A C 1
ATOM 651 O O . GLN A 1 81 ? -7.48 -8.883 -17.094 1 96.56 81 GLN A O 1
ATOM 656 N N . HIS A 1 82 ? -9.125 -10.43 -17.156 1 96.44 82 HIS A N 1
ATOM 657 C CA . HIS A 1 82 ? -8.906 -10.672 -18.578 1 96.44 82 HIS A CA 1
ATOM 658 C C . HIS A 1 82 ? -9.289 -9.453 -19.406 1 96.44 82 HIS A C 1
ATOM 660 O O . HIS A 1 82 ? -8.641 -9.148 -20.422 1 96.44 82 HIS A O 1
ATOM 666 N N . GLU A 1 83 ? -10.32 -8.828 -19.031 1 96.88 83 GLU A N 1
ATOM 667 C CA . GLU A 1 83 ? -10.75 -7.621 -19.734 1 96.88 83 GLU A CA 1
ATOM 668 C C . GLU A 1 83 ? -9.688 -6.527 -19.656 1 96.88 83 GLU A C 1
ATOM 670 O O . GLU A 1 83 ? -9.625 -5.652 -20.516 1 96.88 83 GLU A O 1
ATOM 675 N N . HIS A 1 84 ? -8.883 -6.656 -18.625 1 97.12 84 HIS A N 1
ATOM 676 C CA . HIS A 1 84 ? -7.812 -5.684 -18.438 1 97.12 84 HIS A CA 1
ATOM 677 C C . HIS A 1 84 ? -6.441 -6.34 -18.562 1 97.12 84 HIS A C 1
ATOM 679 O O . HIS A 1 84 ? -5.508 -5.965 -17.844 1 97.12 84 HIS A O 1
ATOM 685 N N . ALA A 1 85 ? -6.312 -7.352 -19.375 1 95.62 85 ALA A N 1
ATOM 686 C CA . ALA A 1 85 ? -5.121 -8.188 -19.438 1 95.62 85 ALA A CA 1
ATOM 687 C C . ALA A 1 85 ? -3.893 -7.371 -19.828 1 95.62 85 ALA A C 1
ATOM 689 O O . ALA A 1 85 ? -2.771 -7.695 -19.422 1 95.62 85 ALA A O 1
ATOM 690 N N . SER A 1 86 ? -4.074 -6.254 -20.5 1 94.81 86 SER A N 1
ATOM 691 C CA . SER A 1 86 ? -2.951 -5.426 -20.938 1 94.81 86 SER A CA 1
ATOM 692 C C . SER A 1 86 ? -2.324 -4.684 -19.766 1 94.81 86 SER A C 1
ATOM 694 O O . SER A 1 86 ? -1.17 -4.262 -19.828 1 94.81 86 SER A O 1
ATOM 696 N N . LEU A 1 87 ? -3.08 -4.523 -18.672 1 94.25 87 LEU A N 1
ATOM 697 C CA . LEU A 1 87 ? -2.639 -3.809 -17.484 1 94.25 87 LEU A CA 1
ATOM 698 C C . LEU A 1 87 ? -1.953 -4.758 -16.5 1 94.25 87 LEU A C 1
ATOM 700 O O . LEU A 1 87 ? -1.116 -4.336 -15.703 1 94.25 87 LEU A O 1
ATOM 704 N N . VAL A 1 88 ? -2.383 -6.047 -16.594 1 96.5 88 VAL A N 1
ATOM 705 C CA . VAL A 1 88 ? -1.99 -7.012 -15.562 1 96.5 88 VAL A CA 1
ATOM 706 C C . VAL A 1 88 ? -0.76 -7.785 -16.031 1 96.5 88 VAL A C 1
ATOM 708 O O . VAL A 1 88 ? -0.824 -8.539 -17 1 96.5 88 VAL A O 1
ATOM 711 N N . THR A 1 89 ? 0.302 -7.582 -15.359 1 93.81 89 THR A N 1
ATOM 712 C CA . THR A 1 89 ? 1.556 -8.227 -15.727 1 93.81 89 THR A CA 1
ATOM 713 C C . THR A 1 89 ? 1.633 -9.633 -15.133 1 93.81 89 THR A C 1
ATOM 715 O O . THR A 1 89 ? 2.137 -10.555 -15.766 1 93.81 89 THR A O 1
ATOM 718 N N . SER A 1 90 ? 1.146 -9.758 -13.922 1 94.88 90 SER A N 1
ATOM 719 C CA . SER A 1 90 ? 1.164 -11.039 -13.227 1 94.88 90 SER A CA 1
ATOM 720 C C . SER A 1 90 ? 0.12 -11.086 -12.117 1 94.88 90 SER A C 1
ATOM 722 O O . SER A 1 90 ? -0.28 -10.039 -11.594 1 94.88 90 SER A O 1
ATOM 724 N N . VAL A 1 91 ? -0.375 -12.289 -11.812 1 95.75 91 VAL A N 1
ATOM 725 C CA . VAL A 1 91 ? -1.329 -12.531 -10.734 1 95.75 91 VAL A CA 1
ATOM 726 C C . VAL A 1 91 ? -0.829 -13.656 -9.844 1 95.75 91 VAL A C 1
ATOM 728 O O . VAL A 1 91 ? -0.339 -14.68 -10.336 1 95.75 91 VAL A O 1
ATOM 731 N N . GLN A 1 92 ? -0.873 -13.414 -8.586 1 95.25 92 GLN A N 1
ATOM 732 C CA . GLN A 1 92 ? -0.608 -14.461 -7.598 1 95.25 92 GLN A CA 1
ATOM 733 C C . GLN A 1 92 ? -1.829 -14.703 -6.715 1 95.25 92 GLN A C 1
ATOM 735 O O . GLN A 1 92 ? -2.379 -13.766 -6.133 1 95.25 92 GLN A O 1
ATOM 740 N N . HIS A 1 93 ? -2.258 -15.984 -6.777 1 93.69 93 HIS A N 1
ATOM 741 C CA . HIS A 1 93 ? -3.371 -16.391 -5.926 1 93.69 93 HIS A CA 1
ATOM 742 C C . HIS A 1 93 ? -2.873 -17.078 -4.66 1 93.69 93 HIS A C 1
ATOM 744 O O . HIS A 1 93 ? -2.139 -18.078 -4.734 1 93.69 93 HIS A O 1
ATOM 750 N N . ILE A 1 94 ? -3.322 -16.609 -3.514 1 92.88 94 ILE A N 1
ATOM 751 C CA . ILE A 1 94 ? -2.887 -17.156 -2.234 1 92.88 94 ILE A CA 1
ATOM 752 C C . ILE A 1 94 ? -4.102 -17.578 -1.416 1 92.88 94 ILE A C 1
ATOM 754 O O . ILE A 1 94 ? -5.039 -16.797 -1.23 1 92.88 94 ILE A O 1
ATOM 758 N N . HIS A 1 95 ? -4.055 -18.828 -0.953 1 91.06 95 HIS A N 1
ATOM 759 C CA . HIS A 1 95 ? -5.066 -19.297 -0.016 1 91.06 95 HIS A CA 1
ATOM 760 C C . HIS A 1 95 ? -4.707 -18.922 1.419 1 91.06 95 HIS A C 1
ATOM 762 O O . HIS A 1 95 ? -3.789 -19.5 2.004 1 91.06 95 HIS A O 1
ATOM 768 N N . LEU A 1 96 ? -5.406 -17.969 1.966 1 86.19 96 LEU A N 1
ATOM 769 C CA . LEU A 1 96 ? -5.145 -17.531 3.334 1 86.19 96 LEU A CA 1
ATOM 770 C C . LEU A 1 96 ? -5.691 -18.547 4.34 1 86.19 96 LEU A C 1
ATOM 772 O O . LEU A 1 96 ? -5.141 -18.703 5.43 1 86.19 96 LEU A O 1
ATOM 776 N N . SER A 1 97 ? -6.805 -19.062 3.992 1 84.25 97 SER A N 1
ATOM 777 C CA . SER A 1 97 ? -7.461 -20.141 4.723 1 84.25 97 SER A CA 1
ATOM 778 C C . SER A 1 97 ? -8.312 -21 3.795 1 84.25 97 SER A C 1
ATOM 780 O O . SER A 1 97 ? -8.234 -20.875 2.572 1 84.25 97 SER A O 1
ATOM 782 N N . GLN A 1 98 ? -9.078 -21.859 4.363 1 86.69 98 GLN A N 1
ATOM 783 C CA . GLN A 1 98 ? -9.977 -22.703 3.58 1 86.69 98 GLN A CA 1
ATOM 784 C C . GLN A 1 98 ? -11.031 -21.875 2.859 1 86.69 98 GLN A C 1
ATOM 786 O O . GLN A 1 98 ? -11.484 -22.234 1.771 1 86.69 98 GLN A O 1
ATOM 791 N N . ASP A 1 99 ? -11.32 -20.641 3.469 1 86.38 99 ASP A N 1
ATOM 792 C CA . ASP A 1 99 ? -12.469 -19.891 2.945 1 86.38 99 ASP A CA 1
ATOM 793 C C . ASP A 1 99 ? -12.062 -18.5 2.482 1 86.38 99 ASP A C 1
ATOM 795 O O . ASP A 1 99 ? -12.914 -17.703 2.084 1 86.38 99 ASP A O 1
ATOM 799 N N . ARG A 1 100 ? -10.773 -18.219 2.545 1 88 100 ARG A N 1
ATOM 800 C CA . ARG A 1 100 ? -10.336 -16.859 2.205 1 88 100 ARG A CA 1
ATOM 801 C C . ARG A 1 100 ? -9.156 -16.891 1.241 1 88 100 ARG A C 1
ATOM 803 O O . ARG A 1 100 ? -8.203 -17.656 1.44 1 88 100 ARG A O 1
ATOM 810 N N . CYS A 1 101 ? -9.289 -16.125 0.203 1 93 101 CYS A N 1
ATOM 811 C CA . CYS A 1 101 ? -8.219 -16.016 -0.779 1 93 101 CYS A CA 1
ATOM 812 C C . CYS A 1 101 ? -7.754 -14.578 -0.936 1 93 101 CYS A C 1
ATOM 814 O O . CYS A 1 101 ? -8.531 -13.648 -0.732 1 93 101 CYS A O 1
ATOM 816 N N . MET A 1 102 ? -6.516 -14.445 -1.194 1 92.19 102 MET A N 1
ATOM 817 C CA . MET A 1 102 ? -5.922 -13.164 -1.554 1 92.19 102 MET A CA 1
ATOM 818 C C . MET A 1 102 ? -5.23 -13.242 -2.91 1 92.19 102 MET A C 1
ATOM 820 O O . MET A 1 102 ? -4.547 -14.227 -3.207 1 92.19 102 MET A O 1
ATOM 824 N N . GLU A 1 103 ? -5.527 -12.273 -3.711 1 95.69 103 GLU A N 1
ATOM 825 C CA . GLU A 1 103 ? -4.801 -12.156 -4.973 1 95.69 103 GLU A CA 1
ATOM 826 C C . GLU A 1 103 ? -3.992 -10.867 -5.027 1 95.69 103 GLU A C 1
ATOM 828 O O . GLU A 1 103 ? -4.457 -9.82 -4.574 1 95.69 103 GLU A O 1
ATOM 833 N N . THR A 1 104 ? -2.812 -10.984 -5.5 1 95.56 104 THR A N 1
ATOM 834 C CA . THR A 1 104 ? -1.999 -9.812 -5.797 1 95.56 104 THR A CA 1
ATOM 835 C C . THR A 1 104 ? -1.808 -9.656 -7.305 1 95.56 104 THR A C 1
ATOM 837 O O . THR A 1 104 ? -1.29 -10.555 -7.965 1 95.56 104 THR A O 1
ATOM 840 N N . LEU A 1 105 ? -2.275 -8.539 -7.824 1 96.88 105 LEU A N 1
ATOM 841 C CA . LEU A 1 105 ? -2.119 -8.211 -9.234 1 96.88 105 LEU A CA 1
ATOM 842 C C . LEU A 1 105 ? -1.03 -7.164 -9.438 1 96.88 105 LEU A C 1
ATOM 844 O O . LEU A 1 105 ? -1.147 -6.039 -8.945 1 96.88 105 LEU A O 1
ATOM 848 N N . VAL A 1 106 ? 0.018 -7.559 -10.141 1 94.88 106 VAL A N 1
ATOM 849 C CA . VAL A 1 106 ? 0.978 -6.559 -10.586 1 94.88 106 VAL A CA 1
ATOM 850 C C . VAL A 1 106 ? 0.447 -5.852 -11.828 1 94.88 106 VAL A C 1
ATOM 852 O O . VAL A 1 106 ? 0.023 -6.508 -12.789 1 94.88 106 VAL A O 1
ATOM 855 N N . VAL A 1 107 ? 0.457 -4.516 -11.758 1 93.5 107 VAL A N 1
ATOM 856 C CA . VAL A 1 107 ? -0.17 -3.771 -12.844 1 93.5 107 VAL A CA 1
ATOM 857 C C . VAL A 1 107 ? 0.803 -2.725 -13.383 1 93.5 107 VAL A C 1
ATOM 859 O O . VAL A 1 107 ? 1.672 -2.242 -12.648 1 93.5 107 VAL A O 1
ATOM 862 N N . ASP A 1 108 ? 0.672 -2.523 -14.664 1 90.19 108 ASP A N 1
ATOM 863 C CA . ASP A 1 108 ? 1.445 -1.538 -15.414 1 90.19 108 ASP A CA 1
ATOM 864 C C . ASP A 1 108 ? 0.554 -0.76 -16.375 1 90.19 108 ASP A C 1
ATOM 866 O O . ASP A 1 108 ? 0.06 -1.315 -17.359 1 90.19 108 ASP A O 1
ATOM 870 N N . GLY A 1 109 ? 0.289 0.501 -16.078 1 87.88 109 GLY A N 1
ATOM 871 C CA . GLY A 1 109 ? -0.594 1.324 -16.891 1 87.88 109 GLY A CA 1
ATOM 872 C C . GLY A 1 109 ? -0.824 2.705 -16.297 1 87.88 109 GLY A C 1
ATOM 873 O O . GLY A 1 109 ? -0.103 3.131 -15.398 1 87.88 109 GLY A O 1
ATOM 874 N N . THR A 1 110 ? -1.719 3.426 -16.906 1 83.75 110 THR A N 1
ATOM 875 C CA . THR A 1 110 ? -2.027 4.754 -16.406 1 83.75 110 THR A CA 1
ATOM 876 C C . THR A 1 110 ? -2.783 4.664 -15.078 1 83.75 110 THR A C 1
ATOM 878 O O . THR A 1 110 ? -3.428 3.652 -14.797 1 83.75 110 THR A O 1
ATOM 881 N N . ALA A 1 111 ? -2.682 5.695 -14.352 1 80.12 111 ALA A N 1
ATOM 882 C CA . ALA A 1 111 ? -3.416 5.754 -13.094 1 80.12 111 ALA A CA 1
ATOM 883 C C . ALA A 1 111 ? -4.906 5.516 -13.32 1 80.12 111 ALA A C 1
ATOM 885 O O . ALA A 1 111 ? -5.547 4.789 -12.555 1 80.12 111 ALA A O 1
ATOM 886 N N . GLY A 1 112 ? -5.398 6.07 -14.383 1 81.5 112 GLY A N 1
ATOM 887 C CA . GLY A 1 112 ? -6.812 5.914 -14.688 1 81.5 112 GLY A CA 1
ATOM 888 C C . GLY A 1 112 ? -7.203 4.473 -14.969 1 81.5 112 GLY A C 1
ATOM 889 O O . GLY A 1 112 ? -8.219 3.994 -14.461 1 81.5 112 GLY A O 1
ATOM 890 N N . ASP A 1 113 ? -6.406 3.807 -15.719 1 88.62 113 ASP A N 1
ATOM 891 C CA . ASP A 1 113 ? -6.707 2.422 -16.078 1 88.62 113 ASP A CA 1
ATOM 892 C C . ASP A 1 113 ? -6.621 1.512 -14.852 1 88.62 113 ASP A C 1
ATOM 894 O O . ASP A 1 113 ? -7.453 0.616 -14.68 1 88.62 113 ASP A O 1
ATOM 898 N N . ILE A 1 114 ? -5.66 1.74 -14.047 1 90.56 114 ILE A N 1
ATOM 899 C CA . ILE A 1 114 ? -5.473 0.934 -12.844 1 90.56 114 ILE A CA 1
ATOM 900 C C . ILE A 1 114 ? -6.641 1.161 -11.883 1 90.56 114 ILE A C 1
ATOM 902 O O . ILE A 1 114 ? -7.18 0.208 -11.32 1 90.56 114 ILE A O 1
ATOM 906 N N . ASP A 1 115 ? -7.02 2.395 -11.812 1 85.81 115 ASP A N 1
ATOM 907 C CA . ASP A 1 115 ? -8.156 2.725 -10.953 1 85.81 115 ASP A CA 1
ATOM 908 C C . ASP A 1 115 ? -9.438 2.078 -11.469 1 85.81 115 ASP A C 1
ATOM 910 O O . ASP A 1 115 ? -10.25 1.589 -10.688 1 85.81 115 ASP A O 1
ATOM 914 N N . ALA A 1 116 ? -9.602 2.104 -12.727 1 89.31 116 ALA A N 1
ATOM 915 C CA . ALA A 1 116 ? -10.781 1.484 -13.336 1 89.31 116 ALA A CA 1
ATOM 916 C C . ALA A 1 116 ? -10.836 -0.008 -13.023 1 89.31 116 ALA A C 1
ATOM 918 O O . ALA A 1 116 ? -11.891 -0.529 -12.641 1 89.31 116 ALA A O 1
ATOM 919 N N . LEU A 1 117 ? -9.75 -0.611 -13.133 1 94.81 117 LEU A N 1
ATOM 920 C CA . LEU A 1 117 ? -9.672 -2.029 -12.797 1 94.81 117 LEU A CA 1
ATOM 921 C C . LEU A 1 117 ? -9.992 -2.256 -11.328 1 94.81 117 LEU A C 1
ATOM 923 O O . LEU A 1 117 ? -10.828 -3.098 -10.992 1 94.81 117 LEU A O 1
ATOM 927 N N . ALA A 1 118 ? -9.367 -1.504 -10.461 1 92.06 118 ALA A N 1
ATOM 928 C CA . ALA A 1 118 ? -9.578 -1.653 -9.023 1 92.06 118 ALA A CA 1
ATOM 929 C C . ALA A 1 118 ? -11.047 -1.441 -8.664 1 92.06 118 ALA A C 1
ATOM 931 O O . ALA A 1 118 ? -11.609 -2.18 -7.852 1 92.06 118 ALA A O 1
ATOM 932 N N . ASN A 1 119 ? -11.617 -0.477 -9.281 1 90.31 119 ASN A N 1
ATOM 933 C CA . ASN A 1 119 ? -13.016 -0.167 -9.016 1 90.31 119 ASN A CA 1
ATOM 934 C C . ASN A 1 119 ? -13.938 -1.298 -9.461 1 90.31 119 ASN A C 1
ATOM 936 O O . ASN A 1 119 ? -14.906 -1.625 -8.773 1 90.31 119 ASN A O 1
ATOM 940 N N . GLU A 1 120 ? -13.664 -1.843 -10.57 1 95.19 120 GLU A N 1
ATOM 941 C CA . GLU A 1 120 ? -14.453 -2.975 -11.047 1 95.19 120 GLU A CA 1
ATOM 942 C C . GLU A 1 120 ? -14.336 -4.164 -10.102 1 95.19 120 GLU A C 1
ATOM 944 O O . GLU A 1 120 ? -15.328 -4.84 -9.82 1 95.19 120 GLU A O 1
ATOM 949 N N . LEU A 1 121 ? -13.172 -4.402 -9.609 1 95.19 121 LEU A N 1
ATOM 950 C CA . LEU A 1 121 ? -12.953 -5.492 -8.664 1 95.19 121 LEU A CA 1
ATOM 951 C C . LEU A 1 121 ? -13.695 -5.23 -7.359 1 95.19 121 LEU A C 1
ATOM 953 O O . LEU A 1 121 ? -14.305 -6.137 -6.789 1 95.19 121 LEU A O 1
ATOM 957 N N . ARG A 1 122 ? -13.641 -4.004 -6.918 1 90.25 122 ARG A N 1
ATOM 958 C CA . ARG A 1 122 ? -14.281 -3.596 -5.672 1 90.25 122 ARG A CA 1
ATOM 959 C C . ARG A 1 122 ? -15.797 -3.773 -5.75 1 90.25 122 ARG A C 1
ATOM 961 O O . ARG A 1 122 ? -16.438 -4.051 -4.738 1 90.25 122 ARG A O 1
ATOM 968 N N . ALA A 1 123 ? -16.359 -3.674 -6.898 1 90.56 123 ALA A N 1
ATOM 969 C CA . ALA A 1 123 ? -17.797 -3.668 -7.098 1 90.56 123 ALA A CA 1
ATOM 970 C C . ALA A 1 123 ? -18.375 -5.082 -7.035 1 90.56 123 ALA A C 1
ATOM 972 O O . ALA A 1 123 ? -19.578 -5.266 -6.91 1 90.56 123 ALA A O 1
ATOM 973 N N . LEU A 1 124 ? -17.531 -6.082 -7.098 1 91.75 124 LEU A N 1
ATOM 974 C CA . LEU A 1 124 ? -18 -7.461 -7.121 1 91.75 124 LEU A CA 1
ATOM 975 C C . LEU A 1 124 ? -18.484 -7.898 -5.738 1 91.75 124 LEU A C 1
ATOM 977 O O . LEU A 1 124 ? -17.781 -7.672 -4.742 1 91.75 124 LEU A O 1
ATOM 981 N N . GLY A 1 125 ? -19.609 -8.547 -5.773 1 87.56 125 GLY A N 1
ATOM 982 C CA . GLY A 1 125 ? -20.094 -9.148 -4.543 1 87.56 125 GLY A CA 1
ATOM 983 C C . GLY A 1 125 ? -19.188 -10.234 -4.012 1 87.56 125 GLY A C 1
ATOM 984 O O . GLY A 1 125 ? -18.719 -11.086 -4.773 1 87.56 125 GLY A O 1
ATOM 985 N N . GLY A 1 126 ? -18.859 -10.211 -2.725 1 86.94 126 GLY A N 1
ATOM 986 C CA . GLY A 1 126 ? -18 -11.219 -2.117 1 86.94 126 GLY A CA 1
ATOM 987 C C . GLY A 1 126 ? -16.578 -10.75 -1.93 1 86.94 126 GLY A C 1
ATOM 988 O O . GLY A 1 126 ? -15.805 -11.367 -1.194 1 86.94 126 GLY A O 1
ATOM 989 N N . VAL A 1 127 ? -16.172 -9.656 -2.688 1 90.62 127 VAL A N 1
ATOM 990 C CA . VAL A 1 127 ? -14.875 -9.039 -2.467 1 90.62 127 VAL A CA 1
ATOM 991 C C . VAL A 1 127 ? -14.875 -8.281 -1.142 1 90.62 127 VAL A C 1
ATOM 993 O O . VAL A 1 127 ? -15.758 -7.453 -0.897 1 90.62 127 VAL A O 1
ATOM 996 N N . GLN A 1 128 ? -13.938 -8.633 -0.333 1 84.5 128 GLN A N 1
ATOM 997 C CA . GLN A 1 128 ? -13.883 -8.039 1 1 84.5 128 GLN A CA 1
ATOM 998 C C . GLN A 1 128 ? -13.047 -6.762 0.999 1 84.5 128 GLN A C 1
ATOM 1000 O O . GLN A 1 128 ? -13.398 -5.789 1.667 1 84.5 128 GLN A O 1
ATOM 1005 N N . GLN A 1 129 ? -11.969 -6.824 0.302 1 84.31 129 GLN A N 1
ATOM 1006 C CA . GLN A 1 129 ? -11.047 -5.699 0.31 1 84.31 129 GLN A CA 1
ATOM 1007 C C . GLN A 1 129 ? -10.305 -5.586 -1.021 1 84.31 129 GLN A C 1
ATOM 1009 O O . GLN A 1 129 ? -9.938 -6.598 -1.623 1 84.31 129 GLN A O 1
ATOM 1014 N N . VAL A 1 130 ? -10.141 -4.371 -1.523 1 88.62 130 VAL A N 1
ATOM 1015 C CA . VAL A 1 130 ? -9.258 -4.051 -2.641 1 88.62 130 VAL A CA 1
ATOM 1016 C C . VAL A 1 130 ? -8.328 -2.906 -2.246 1 88.62 130 VAL A C 1
ATOM 1018 O O . VAL A 1 130 ? -8.781 -1.838 -1.835 1 88.62 130 VAL A O 1
ATOM 1021 N N . LYS A 1 131 ? -7.062 -3.203 -2.264 1 85.69 131 LYS A N 1
ATOM 1022 C CA . LYS A 1 131 ? -6.062 -2.178 -1.977 1 85.69 131 LYS A CA 1
ATOM 1023 C C . LYS A 1 131 ? -5.125 -1.976 -3.164 1 85.69 131 LYS A C 1
ATOM 1025 O O . LYS A 1 131 ? -4.711 -2.943 -3.805 1 85.69 131 LYS A O 1
ATOM 1030 N N . VAL A 1 132 ? -4.871 -0.648 -3.438 1 86.25 132 VAL A N 1
ATOM 1031 C CA . VAL A 1 132 ? -3.977 -0.313 -4.539 1 86.25 132 VAL A CA 1
ATOM 1032 C C . VAL A 1 132 ? -2.701 0.326 -3.994 1 86.25 132 VAL A C 1
ATOM 1034 O O . VAL A 1 132 ? -2.762 1.237 -3.166 1 86.25 132 VAL A O 1
ATOM 1037 N N . VAL A 1 133 ? -1.615 -0.265 -4.391 1 81.69 133 VAL A N 1
ATOM 1038 C CA . VAL A 1 133 ? -0.314 0.322 -4.09 1 81.69 133 VAL A CA 1
ATOM 1039 C C . VAL A 1 133 ? 0.359 0.775 -5.383 1 81.69 133 VAL A C 1
ATOM 1041 O O . VAL A 1 133 ? 0.654 -0.043 -6.258 1 81.69 133 VAL A O 1
ATOM 1044 N N . VAL A 1 134 ? 0.534 2.025 -5.48 1 77.38 134 VAL A N 1
ATOM 1045 C CA . VAL A 1 134 ? 1.205 2.547 -6.668 1 77.38 134 VAL A CA 1
ATOM 1046 C C . VAL A 1 134 ? 2.664 2.855 -6.344 1 77.38 134 VAL A C 1
ATOM 1048 O O . VAL A 1 134 ? 2.969 3.389 -5.273 1 77.38 134 VAL A O 1
ATOM 1051 N N . ILE A 1 135 ? 3.518 2.34 -7.113 1 74.94 135 ILE A N 1
ATOM 1052 C CA . ILE A 1 135 ? 4.945 2.604 -6.98 1 74.94 135 ILE A CA 1
ATOM 1053 C C . ILE A 1 135 ? 5.324 3.826 -7.816 1 74.94 135 ILE A C 1
ATOM 1055 O O . ILE A 1 135 ? 4.855 3.984 -8.945 1 74.94 135 ILE A O 1
ATOM 1059 N N . GLY A 1 136 ? 5.43 4.984 -7.074 1 60.16 136 GLY A N 1
ATOM 1060 C CA . GLY A 1 136 ? 5.809 6.195 -7.781 1 60.16 136 GLY A CA 1
ATOM 1061 C C . GLY A 1 136 ? 7.043 6.016 -8.648 1 60.16 136 GLY A C 1
ATOM 1062 O O . GLY A 1 136 ? 7.801 5.062 -8.469 1 60.16 136 GLY A O 1
ATOM 1063 N N . GLY A 1 137 ? 7.031 6.508 -9.859 1 49.34 137 GLY A N 1
ATOM 1064 C CA . GLY A 1 137 ? 8.25 6.605 -10.656 1 49.34 137 GLY A CA 1
ATOM 1065 C C . GLY A 1 137 ? 9.469 6.992 -9.836 1 49.34 137 GLY A C 1
ATOM 1066 O O . GLY A 1 137 ? 9.398 7.039 -8.602 1 49.34 137 GLY A O 1
ATOM 1067 N N . SER A 1 138 ? 10.57 7.609 -10.414 1 40.22 138 SER A N 1
ATOM 1068 C CA . SER A 1 138 ? 11.891 7.992 -9.922 1 40.22 138 SER A CA 1
ATOM 1069 C C . SER A 1 138 ? 11.789 8.844 -8.656 1 40.22 138 SER A C 1
ATOM 1071 O O . SER A 1 138 ? 11.188 9.914 -8.68 1 40.22 138 SER A O 1
ATOM 1073 N N . ASP A 1 139 ? 11.477 8.305 -7.547 1 37.41 139 ASP A N 1
ATOM 1074 C CA . ASP A 1 139 ? 11.734 9.172 -6.398 1 37.41 139 ASP A CA 1
ATOM 1075 C C . ASP A 1 139 ? 12.953 10.055 -6.633 1 37.41 139 ASP A C 1
ATOM 1077 O O . ASP A 1 139 ? 14 9.57 -7.086 1 37.41 139 ASP A O 1
ATOM 1081 N N . PRO A 1 140 ? 12.977 11.352 -6.766 1 33.09 140 PRO A N 1
ATOM 1082 C CA . PRO A 1 140 ? 14.281 11.992 -6.633 1 33.09 140 PRO A CA 1
ATOM 1083 C C . PRO A 1 140 ? 15.062 11.5 -5.414 1 33.09 140 PRO A C 1
ATOM 1085 O O . PRO A 1 140 ? 14.461 11 -4.457 1 33.09 140 PRO A O 1
ATOM 1088 N N . GLY A 1 141 ? 16.25 11.062 -5.539 1 31.55 141 GLY A N 1
ATOM 1089 C CA . GLY A 1 141 ? 17.297 10.695 -4.602 1 31.55 141 GLY A CA 1
ATOM 1090 C C . GLY A 1 141 ? 17.188 11.406 -3.264 1 31.55 141 GLY A C 1
ATOM 1091 O O . GLY A 1 141 ? 17.094 12.633 -3.215 1 31.55 141 GLY A O 1
ATOM 1092 N N . HIS A 1 142 ? 16.484 10.961 -2.404 1 33.25 142 HIS A N 1
ATOM 1093 C CA . HIS A 1 142 ? 16.875 11.461 -1.089 1 33.25 142 HIS A CA 1
ATOM 1094 C C . HIS A 1 142 ? 18.391 11.578 -0.964 1 33.25 142 HIS A C 1
ATOM 1096 O O . HIS A 1 142 ? 19.109 10.578 -1.01 1 33.25 142 HIS A O 1
ATOM 1102 N N . GLU A 1 143 ? 19.016 12.609 -1.405 1 28.91 143 GLU A N 1
ATOM 1103 C CA . GLU A 1 143 ? 20.328 12.906 -0.84 1 28.91 143 GLU A CA 1
ATOM 1104 C C . GLU A 1 143 ? 20.312 12.805 0.683 1 28.91 143 GLU A C 1
ATOM 1106 O O . GLU A 1 143 ? 19.531 13.492 1.344 1 28.91 143 GLU A O 1
ATOM 1111 N N . HIS A 1 144 ? 20.312 11.648 1.221 1 31.45 144 HIS A N 1
ATOM 1112 C CA . HIS A 1 144 ? 20.781 11.625 2.598 1 31.45 144 HIS A CA 1
ATOM 1113 C C . HIS A 1 144 ? 21.969 12.578 2.787 1 31.45 144 HIS A C 1
ATOM 1115 O O . HIS A 1 144 ? 23.062 12.312 2.305 1 31.45 144 HIS A O 1
ATOM 1121 N N . GLY A 1 145 ? 21.812 13.844 2.623 1 27.47 145 GLY A N 1
ATOM 1122 C CA . GLY A 1 145 ? 22.891 14.68 3.117 1 27.47 145 GLY A CA 1
ATOM 1123 C C . GLY A 1 145 ? 23.219 14.438 4.578 1 27.47 145 GLY A C 1
ATOM 1124 O O . GLY A 1 145 ? 22.547 14.945 5.465 1 27.47 145 GLY A O 1
ATOM 1125 N N . HIS A 1 146 ? 23.531 13.195 4.988 1 30.48 146 HIS A N 1
ATOM 1126 C CA . HIS A 1 146 ? 24.297 13.164 6.23 1 30.48 146 HIS A CA 1
ATOM 1127 C C . HIS A 1 146 ? 25.422 14.195 6.211 1 30.48 146 HIS A C 1
ATOM 1129 O O . HIS A 1 146 ? 26.406 14.031 5.492 1 30.48 146 HIS A O 1
ATOM 1135 N N . GLU A 1 147 ? 25.172 15.453 6.066 1 27.52 147 GLU A N 1
ATOM 1136 C CA . GLU A 1 147 ? 26.266 16.328 6.465 1 27.52 147 GLU A CA 1
ATOM 1137 C C . GLU A 1 147 ? 26.734 16.016 7.883 1 27.52 147 GLU A C 1
ATOM 1139 O O . GLU A 1 147 ? 25.969 16.141 8.836 1 27.52 147 GLU A O 1
ATOM 1144 N N . HIS A 1 148 ? 27.484 14.906 8.055 1 30.97 148 HIS A N 1
ATOM 1145 C CA . HIS A 1 148 ? 28.406 14.805 9.188 1 30.97 148 HIS A CA 1
ATOM 1146 C C . HIS A 1 148 ? 29.156 16.109 9.398 1 30.97 148 HIS A C 1
ATOM 1148 O O . HIS A 1 148 ? 30.078 16.438 8.648 1 30.97 148 HIS A O 1
ATOM 1154 N N . SER A 1 149 ? 28.516 17.234 9.57 1 29.91 149 SER A N 1
ATOM 1155 C CA . SER A 1 149 ? 29.344 18.344 10.016 1 29.91 149 SER A CA 1
ATOM 1156 C C . SER A 1 149 ? 30.141 17.984 11.266 1 29.91 149 SER A C 1
ATOM 1158 O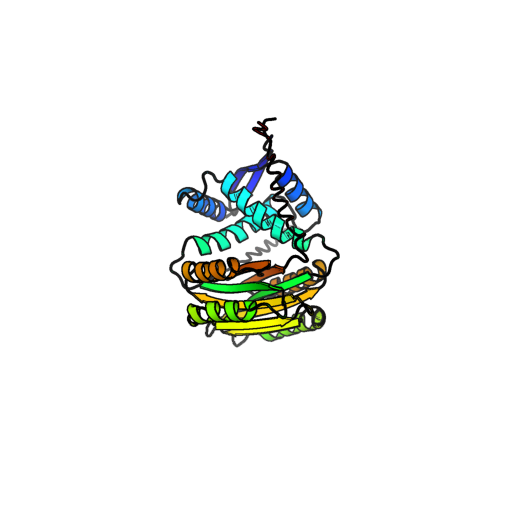 O . SER A 1 149 ? 29.562 17.797 12.344 1 29.91 149 SER A O 1
ATOM 1160 N N . ALA A 1 150 ? 31.188 17.125 11.211 1 31.16 150 ALA A N 1
ATOM 1161 C CA . ALA A 1 150 ? 32.219 16.953 12.227 1 31.16 150 ALA A CA 1
ATOM 1162 C C . ALA A 1 150 ? 32.844 18.297 12.602 1 31.16 150 ALA A C 1
ATOM 1164 O O . ALA A 1 150 ? 33.531 18.922 11.797 1 31.16 150 ALA A O 1
ATOM 1165 N N . ALA A 1 151 ? 32.062 19.156 13.312 1 32.03 151 ALA A N 1
ATOM 1166 C CA . ALA A 1 151 ? 32.75 20.25 14 1 32.03 151 ALA A CA 1
ATOM 1167 C C . ALA A 1 151 ? 33.938 19.75 14.805 1 32.03 151 ALA A C 1
ATOM 1169 O O . ALA A 1 151 ? 33.781 19.047 15.805 1 32.03 151 ALA A O 1
ATOM 1170 N N . HIS A 1 152 ? 34.906 19.094 14.078 1 31.48 152 HIS A N 1
ATOM 1171 C CA . HIS A 1 152 ? 36.188 18.969 14.758 1 31.48 152 HIS A CA 1
ATOM 1172 C C . HIS A 1 152 ? 36.562 20.281 15.43 1 31.48 152 HIS A C 1
ATOM 1174 O O . HIS A 1 152 ? 36.719 21.312 14.75 1 31.48 152 HIS A O 1
ATOM 1180 N N . ASP A 1 153 ? 35.844 20.562 16.562 1 27.92 153 ASP A N 1
ATOM 1181 C CA . ASP A 1 153 ? 36.312 21.609 17.453 1 27.92 153 ASP A CA 1
ATOM 1182 C C . ASP A 1 153 ? 37.844 21.5 17.688 1 27.92 153 ASP A C 1
ATOM 1184 O O . ASP A 1 153 ? 38.312 20.453 18.125 1 27.92 153 ASP A O 1
ATOM 1188 N N . GLU A 1 154 ? 38.625 21.938 16.734 1 29.91 154 GLU A N 1
ATOM 1189 C CA . GLU A 1 154 ? 40.031 22.219 16.922 1 29.91 154 GLU A CA 1
ATOM 1190 C C . GLU A 1 154 ? 40.281 22.984 18.234 1 29.91 154 GLU A C 1
ATOM 1192 O O . GLU A 1 154 ? 39.781 24.094 18.406 1 29.91 154 GLU A O 1
ATOM 1197 N N . TYR A 1 155 ? 40.094 22.297 19.438 1 29.06 155 TYR A N 1
ATOM 1198 C CA . TYR A 1 155 ? 40.656 22.812 20.672 1 29.06 155 TYR A CA 1
ATOM 1199 C C . TYR A 1 155 ? 42.094 23.312 20.453 1 29.06 155 TYR A C 1
ATOM 1201 O O . TYR A 1 155 ? 42.938 22.562 19.969 1 29.06 155 TYR A O 1
ATOM 1209 N N . GLU A 1 156 ? 42.25 24.516 19.922 1 29.97 156 GLU A N 1
ATOM 1210 C CA . GLU A 1 156 ? 43.469 25.328 20.016 1 29.97 156 GLU A CA 1
ATOM 1211 C C . GLU A 1 156 ? 44.062 25.266 21.422 1 29.97 156 GLU A C 1
ATOM 1213 O O . GLU A 1 156 ? 43.406 25.609 22.406 1 29.97 156 GLU A O 1
ATOM 1218 N N . HIS A 1 157 ? 44.812 24.188 21.797 1 27.22 157 HIS A N 1
ATOM 1219 C CA . HIS A 1 157 ? 45.906 24.531 22.672 1 27.22 157 HIS A CA 1
ATOM 1220 C C . HIS A 1 157 ? 46.906 25.469 21.984 1 27.22 157 HIS A C 1
ATOM 1222 O O . HIS A 1 157 ? 47.094 25.391 20.766 1 27.22 157 HIS A O 1
ATOM 1228 N N . MET B 1 1 ? -22.812 20.953 19.812 1 36.12 1 MET B N 1
ATOM 1229 C CA . MET B 1 1 ? -21.516 21.312 20.359 1 36.12 1 MET B CA 1
ATOM 1230 C C . MET B 1 1 ? -20.516 21.594 19.234 1 36.12 1 MET B C 1
ATOM 1232 O O . MET B 1 1 ? -20.5 20.891 18.219 1 36.12 1 MET B O 1
ATOM 1236 N N . SER B 1 2 ? -20.094 22.719 18.906 1 46.97 2 SER B N 1
ATOM 1237 C CA . SER B 1 2 ? -19.125 23.141 17.906 1 46.97 2 SER B CA 1
ATOM 1238 C C . SER B 1 2 ? -17.953 22.156 17.812 1 46.97 2 SER B C 1
ATOM 1240 O O . SER B 1 2 ? -17.328 21.844 18.828 1 46.97 2 SER B O 1
ATOM 1242 N N . GLU B 1 3 ? -17.969 21.219 17.094 1 55 3 GLU B N 1
ATOM 1243 C CA . GLU B 1 3 ? -16.922 20.219 17.078 1 55 3 GLU B CA 1
ATOM 1244 C C . GLU B 1 3 ? -15.539 20.859 17.172 1 55 3 GLU B C 1
ATOM 1246 O O . GLU B 1 3 ? -15.18 21.703 16.344 1 55 3 GLU B O 1
ATOM 1251 N N . ASP B 1 4 ? -15.125 21.156 18.391 1 73.5 4 ASP B N 1
ATOM 1252 C CA . ASP B 1 4 ? -13.898 21.859 18.766 1 73.5 4 ASP B CA 1
ATOM 1253 C C . ASP B 1 4 ? -12.688 21.281 18.031 1 73.5 4 ASP B C 1
ATOM 1255 O O . ASP B 1 4 ? -12.344 20.109 18.219 1 73.5 4 ASP B O 1
ATOM 1259 N N . LEU B 1 5 ? -12.352 21.922 16.938 1 77.25 5 LEU B N 1
ATOM 1260 C CA . LEU B 1 5 ? -11.172 21.562 16.156 1 77.25 5 LEU B CA 1
ATOM 1261 C C . LEU B 1 5 ? -9.898 22.047 16.844 1 77.25 5 LEU B C 1
ATOM 1263 O O . LEU B 1 5 ? -9.914 23.031 17.578 1 77.25 5 LEU B O 1
ATOM 1267 N N . ASP B 1 6 ? -8.93 21.156 16.875 1 84.94 6 ASP B N 1
ATOM 1268 C CA . ASP B 1 6 ? -7.598 21.5 17.375 1 84.94 6 ASP B CA 1
ATOM 1269 C C . ASP B 1 6 ? -6.758 22.156 16.281 1 84.94 6 ASP B C 1
ATOM 1271 O O . ASP B 1 6 ? -6.758 21.703 15.133 1 84.94 6 ASP B O 1
ATOM 1275 N N . ARG B 1 7 ? -6.215 23.328 16.656 1 89.12 7 ARG B N 1
ATOM 1276 C CA . ARG B 1 7 ? -5.234 23.922 15.758 1 89.12 7 ARG B CA 1
ATOM 1277 C C . ARG B 1 7 ? -3.832 23.406 16.062 1 89.12 7 ARG B C 1
ATOM 1279 O O . ARG B 1 7 ? -3.369 23.469 17.203 1 89.12 7 ARG B O 1
ATOM 1286 N N . VAL B 1 8 ? -3.209 22.781 15.07 1 92.12 8 VAL B N 1
ATOM 1287 C CA . VAL B 1 8 ? -1.887 22.188 15.234 1 92.12 8 VAL B CA 1
ATOM 1288 C C . VAL B 1 8 ? -0.882 22.891 14.328 1 92.12 8 VAL B C 1
ATOM 1290 O O . VAL B 1 8 ? -1.193 23.219 13.18 1 92.12 8 VAL B O 1
ATOM 1293 N N . SER B 1 9 ? 0.228 23.25 14.906 1 92.19 9 SER B N 1
ATOM 1294 C CA . SER B 1 9 ? 1.338 23.812 14.141 1 92.19 9 SER B CA 1
ATOM 1295 C C . SER B 1 9 ? 2.393 22.75 13.836 1 92.19 9 SER B C 1
ATOM 1297 O O . SER B 1 9 ? 2.867 22.062 14.742 1 92.19 9 SER B O 1
ATOM 1299 N N . LEU B 1 10 ? 2.633 22.578 12.562 1 93.44 10 LEU B N 1
ATOM 1300 C CA . LEU B 1 10 ? 3.59 21.562 12.164 1 93.44 10 LEU B CA 1
ATOM 1301 C C . LEU B 1 10 ? 4.656 22.141 11.234 1 93.44 10 LEU B C 1
ATOM 1303 O O . LEU B 1 10 ? 4.418 23.141 10.555 1 93.44 10 LEU B O 1
ATOM 1307 N N . THR B 1 11 ? 5.816 21.547 11.281 1 92.38 11 THR B N 1
ATOM 1308 C CA . THR B 1 11 ? 6.887 21.922 10.359 1 92.38 11 THR B CA 1
ATOM 1309 C C . THR B 1 11 ? 6.977 20.938 9.203 1 92.38 11 THR B C 1
ATOM 1311 O O . THR B 1 11 ? 7.094 19.719 9.422 1 92.38 11 THR B O 1
ATOM 1314 N N . VAL B 1 12 ? 6.875 21.453 8 1 92.06 12 VAL B N 1
ATOM 1315 C CA . VAL B 1 12 ? 6.887 20.656 6.777 1 92.06 12 VAL B CA 1
ATOM 1316 C C . VAL B 1 12 ? 7.832 21.297 5.758 1 92.06 12 VAL B C 1
ATOM 1318 O O . VAL B 1 12 ? 7.871 22.516 5.613 1 92.06 12 VAL B O 1
ATOM 1321 N N . PRO B 1 13 ? 8.664 20.578 5.113 1 89.81 13 PRO B N 1
ATOM 1322 C CA . PRO B 1 13 ? 9.5 21.156 4.055 1 89.81 13 PRO B CA 1
ATOM 1323 C C . PRO B 1 13 ? 8.688 21.938 3.029 1 89.81 13 PRO B C 1
ATOM 1325 O O . PRO B 1 13 ? 7.578 21.531 2.668 1 89.81 13 PRO B O 1
ATOM 1328 N N . PRO B 1 14 ? 9.219 22.969 2.527 1 92.56 14 PRO B N 1
ATOM 1329 C CA . PRO B 1 14 ? 8.5 23.828 1.588 1 92.56 14 PRO B CA 1
ATOM 1330 C C . PRO B 1 14 ? 7.992 23.062 0.363 1 92.56 14 PRO B C 1
ATOM 1332 O O . PRO B 1 14 ? 6.914 23.375 -0.155 1 92.56 14 PRO B O 1
ATOM 1335 N N . GLU B 1 15 ? 8.789 22.156 -0.093 1 88.75 15 GLU B N 1
ATOM 1336 C CA . GLU B 1 15 ? 8.375 21.391 -1.266 1 88.75 15 GLU B CA 1
ATOM 1337 C C . GLU B 1 15 ? 7.074 20.641 -1.007 1 88.75 15 GLU B C 1
ATOM 1339 O O . GLU B 1 15 ? 6.273 20.453 -1.923 1 88.75 15 GLU B O 1
ATOM 1344 N N . MET B 1 16 ? 6.867 20.188 0.222 1 89.12 16 MET B N 1
ATOM 1345 C CA . MET B 1 16 ? 5.641 19.484 0.579 1 89.12 16 MET B CA 1
ATOM 1346 C C . MET B 1 16 ? 4.465 20.453 0.683 1 89.12 16 MET B C 1
ATOM 1348 O O . MET B 1 16 ? 3.355 20.125 0.253 1 89.12 16 MET B O 1
ATOM 1352 N N . THR B 1 17 ? 4.758 21.578 1.207 1 93 17 THR B N 1
ATOM 1353 C CA . THR B 1 17 ? 3.715 22.594 1.285 1 93 17 THR B CA 1
ATOM 1354 C C . THR B 1 17 ? 3.273 23.031 -0.111 1 93 17 THR B C 1
ATOM 1356 O O . THR B 1 17 ? 2.08 23.219 -0.363 1 93 17 THR B O 1
ATOM 1359 N N . ASP B 1 18 ? 4.238 23.203 -0.979 1 90.88 18 ASP B N 1
ATOM 1360 C CA . ASP B 1 18 ? 3.938 23.562 -2.359 1 90.88 18 ASP B CA 1
ATOM 1361 C C . ASP B 1 18 ? 3.051 22.516 -3.025 1 90.88 18 ASP B C 1
ATOM 1363 O O . ASP B 1 18 ? 2.078 22.859 -3.701 1 90.88 18 ASP B O 1
ATOM 1367 N N . ARG B 1 19 ? 3.465 21.344 -2.789 1 85.94 19 ARG B N 1
ATOM 1368 C CA . ARG B 1 19 ? 2.697 20.25 -3.381 1 85.94 19 ARG B CA 1
ATOM 1369 C C . ARG B 1 19 ? 1.283 20.203 -2.812 1 85.94 19 ARG B C 1
ATOM 1371 O O . ARG B 1 19 ? 0.32 19.969 -3.549 1 85.94 19 ARG B O 1
ATOM 1378 N N . LEU B 1 20 ? 1.125 20.359 -1.551 1 90.19 20 LEU B N 1
ATOM 1379 C CA . LEU B 1 20 ? -0.176 20.422 -0.895 1 90.19 20 LEU B CA 1
ATOM 1380 C C . LEU B 1 20 ? -1.028 21.547 -1.488 1 90.19 20 LEU B C 1
ATOM 1382 O O . LEU B 1 20 ? -2.207 21.344 -1.79 1 90.19 20 LEU B O 1
ATOM 1386 N N . ASP B 1 21 ? -0.413 22.672 -1.763 1 91.44 21 ASP B N 1
ATOM 1387 C CA . ASP B 1 21 ? -1.119 23.812 -2.346 1 91.44 21 ASP B CA 1
ATOM 1388 C C . ASP B 1 21 ? -1.592 23.5 -3.764 1 91.44 21 ASP B C 1
ATOM 1390 O O . ASP B 1 21 ? -2.678 23.906 -4.168 1 91.44 21 ASP B O 1
ATOM 1394 N N . GLU B 1 22 ? -0.744 22.844 -4.48 1 86.94 22 GLU B N 1
ATOM 1395 C CA . GLU B 1 22 ? -1.112 22.438 -5.832 1 86.94 22 GLU B CA 1
ATOM 1396 C C . GLU B 1 22 ? -2.346 21.547 -5.816 1 86.94 22 GLU B C 1
ATOM 1398 O O . GLU B 1 22 ? -3.254 21.703 -6.633 1 86.94 22 GLU B O 1
ATOM 1403 N N . ILE B 1 23 ? -2.365 20.641 -4.887 1 82.56 23 ILE B N 1
ATOM 1404 C CA . ILE B 1 23 ? -3.469 19.688 -4.77 1 82.56 23 ILE B CA 1
ATOM 1405 C C . ILE B 1 23 ? -4.746 20.438 -4.379 1 82.56 23 ILE B C 1
ATOM 1407 O O . ILE B 1 23 ? -5.82 20.156 -4.914 1 82.56 23 ILE B O 1
ATOM 1411 N N . VAL B 1 24 ? -4.648 21.359 -3.465 1 88.31 24 VAL B N 1
ATOM 1412 C CA . VAL B 1 24 ? -5.781 22.156 -3.031 1 88.31 24 VAL B CA 1
ATOM 1413 C C . VAL B 1 24 ? -6.273 23.031 -4.191 1 88.31 24 VAL B C 1
ATOM 1415 O O . VAL B 1 24 ? -7.48 23.203 -4.371 1 88.31 24 VAL B O 1
ATOM 1418 N N . GLY B 1 25 ? -5.328 23.562 -4.965 1 82.25 25 GLY B N 1
ATOM 1419 C CA . GLY B 1 25 ? -5.656 24.375 -6.113 1 82.25 25 GLY B CA 1
ATOM 1420 C C . GLY B 1 25 ? -6.375 23.625 -7.211 1 82.25 25 GLY B C 1
ATOM 1421 O O . GLY B 1 25 ? -7.191 24.188 -7.938 1 82.25 25 GLY B O 1
ATOM 1422 N N . ASP B 1 26 ? -6.012 22.422 -7.422 1 74.44 26 ASP B N 1
ATOM 1423 C CA . ASP B 1 26 ? -6.633 21.594 -8.445 1 74.44 26 ASP B CA 1
ATOM 1424 C C . ASP B 1 26 ? -8.062 21.219 -8.055 1 74.44 26 ASP B C 1
ATOM 1426 O O . ASP B 1 26 ? -8.727 20.453 -8.766 1 74.44 26 ASP B O 1
ATOM 1430 N N . TRP B 1 27 ? -8.641 21.859 -7.121 1 63.84 27 TRP B N 1
ATOM 1431 C CA . TRP B 1 27 ? -10.016 21.875 -6.637 1 63.84 27 TRP B CA 1
ATOM 1432 C C . TRP B 1 27 ? -10.398 20.531 -6.047 1 63.84 27 TRP B C 1
ATOM 1434 O O . TRP B 1 27 ? -11.586 20.234 -5.871 1 63.84 27 TRP B O 1
ATOM 1444 N N . ASP B 1 28 ? -9.539 19.75 -5.57 1 70.56 28 ASP B N 1
ATOM 1445 C CA . ASP B 1 28 ? -9.883 18.469 -4.965 1 70.56 28 ASP B CA 1
ATOM 1446 C C . ASP B 1 28 ? -10.148 18.625 -3.469 1 70.56 28 ASP B C 1
ATOM 1448 O O . ASP B 1 28 ? -10.906 17.859 -2.885 1 70.56 28 ASP B O 1
ATOM 1452 N N . TYR B 1 29 ? -9.5 19.625 -2.977 1 81.69 29 TYR B N 1
ATOM 1453 C CA . TYR B 1 29 ? -9.648 19.938 -1.561 1 81.69 29 TYR B CA 1
ATOM 1454 C C . TYR B 1 29 ? -9.914 21.422 -1.354 1 81.69 29 TYR B C 1
ATOM 1456 O O . TYR B 1 29 ? -9.43 22.25 -2.123 1 81.69 29 TYR B O 1
ATOM 1464 N N . SER B 1 30 ? -10.688 21.812 -0.397 1 85.5 30 SER B N 1
ATOM 1465 C CA . SER B 1 30 ? -11.055 23.203 -0.127 1 85.5 30 SER B CA 1
ATOM 1466 C C . SER B 1 30 ? -9.961 23.922 0.655 1 85.5 30 SER B C 1
ATOM 1468 O O . SER B 1 30 ? -9.922 25.141 0.699 1 85.5 30 SER B O 1
ATOM 1470 N N . SER B 1 31 ? -9.141 23.203 1.315 1 91.06 31 SER B N 1
ATOM 1471 C CA . SER B 1 31 ? -8.086 23.797 2.133 1 91.06 31 SER B CA 1
ATOM 1472 C C . SER B 1 31 ? -6.977 22.797 2.408 1 91.06 31 SER B C 1
ATOM 1474 O O . SER B 1 31 ? -7.184 21.578 2.297 1 91.06 31 SER B O 1
ATOM 1476 N N . ARG B 1 32 ? -5.855 23.359 2.781 1 91.81 32 ARG B N 1
ATOM 1477 C CA . ARG B 1 32 ? -4.762 22.516 3.244 1 91.81 32 ARG B CA 1
ATOM 1478 C C . ARG B 1 32 ? -5.211 21.609 4.387 1 91.81 32 ARG B C 1
ATOM 1480 O O . ARG B 1 32 ? -4.844 20.438 4.441 1 91.81 32 ARG B O 1
ATOM 1487 N N . SER B 1 33 ? -6.004 22.141 5.297 1 91.69 33 SER B N 1
ATOM 1488 C CA . SER B 1 33 ? -6.465 21.406 6.465 1 91.69 33 SER B CA 1
ATOM 1489 C C . SER B 1 33 ? -7.289 20.188 6.059 1 91.69 33 SER B C 1
ATOM 1491 O O . SER B 1 33 ? -7.137 19.109 6.633 1 91.69 33 SER B O 1
ATOM 1493 N N . GLU B 1 34 ? -8.062 20.391 5.047 1 90.25 34 GLU B N 1
ATOM 1494 C CA . GLU B 1 34 ? -8.875 19.281 4.555 1 90.25 34 GLU B CA 1
ATOM 1495 C C . GLU B 1 34 ? -8.008 18.203 3.934 1 90.25 34 GLU B C 1
ATOM 1497 O O . GLU B 1 34 ? -8.195 17.016 4.207 1 90.25 34 GLU B O 1
ATOM 1502 N N . ALA B 1 35 ? -7.059 18.594 3.145 1 90.19 35 ALA B N 1
ATOM 1503 C CA . ALA B 1 35 ? -6.156 17.641 2.492 1 90.19 35 ALA B CA 1
ATOM 1504 C C . ALA B 1 35 ? -5.344 16.859 3.521 1 90.19 35 ALA B C 1
ATOM 1506 O O . ALA B 1 35 ? -5.211 15.641 3.422 1 90.19 35 ALA B O 1
ATOM 1507 N N . VAL B 1 36 ? -4.836 17.484 4.508 1 92.88 36 VAL B N 1
ATOM 1508 C CA . VAL B 1 36 ? -4.016 16.859 5.543 1 92.88 36 VAL B CA 1
ATOM 1509 C C . VAL B 1 36 ? -4.867 15.922 6.383 1 92.88 36 VAL B C 1
ATOM 1511 O O . VAL B 1 36 ? -4.41 14.844 6.781 1 92.88 36 VAL B O 1
ATOM 1514 N N . ARG B 1 37 ? -6.18 16.297 6.676 1 86.56 37 ARG B N 1
ATOM 1515 C CA . ARG B 1 37 ? -7.066 15.398 7.398 1 86.56 37 ARG B CA 1
ATOM 1516 C C . ARG B 1 37 ? -7.246 14.086 6.641 1 86.56 37 ARG B C 1
ATOM 1518 O O . ARG B 1 37 ? -7.199 13.008 7.234 1 86.56 37 ARG B O 1
ATOM 1525 N N . ASP B 1 38 ? -7.391 14.258 5.344 1 84 38 ASP B N 1
ATOM 1526 C CA . ASP B 1 38 ? -7.527 13.055 4.531 1 84 38 ASP B CA 1
ATOM 1527 C C . ASP B 1 38 ? -6.242 12.227 4.551 1 84 38 ASP B C 1
ATOM 1529 O O . ASP B 1 38 ? -6.293 11 4.633 1 84 38 ASP B O 1
ATOM 1533 N N . ALA B 1 39 ? -5.113 12.891 4.488 1 87.62 39 ALA B N 1
ATOM 1534 C CA . ALA B 1 39 ? -3.824 12.211 4.586 1 87.62 39 ALA B CA 1
ATOM 1535 C C . ALA B 1 39 ? -3.695 11.477 5.914 1 87.62 39 ALA B C 1
ATOM 1537 O O . ALA B 1 39 ? -3.232 10.328 5.953 1 87.62 39 ALA B O 1
ATOM 1538 N N . LEU B 1 40 ? -4.145 12.102 6.977 1 89.06 40 LEU B N 1
ATOM 1539 C CA . LEU B 1 40 ? -4.059 11.508 8.305 1 89.06 40 LEU B CA 1
ATOM 1540 C C . LEU B 1 40 ? -5 10.312 8.43 1 89.06 40 LEU B C 1
ATOM 1542 O O . LEU B 1 40 ? -4.656 9.312 9.062 1 89.06 40 LEU B O 1
ATOM 1546 N N . ARG B 1 41 ? -6.184 10.398 7.82 1 79.12 41 ARG B N 1
ATOM 1547 C CA . ARG B 1 41 ? -7.102 9.258 7.84 1 79.12 41 ARG B CA 1
ATOM 1548 C C . ARG B 1 41 ? -6.461 8.031 7.207 1 79.12 41 ARG B C 1
ATOM 1550 O O . ARG B 1 41 ? -6.516 6.938 7.777 1 79.12 41 ARG B O 1
ATOM 1557 N N . ASP B 1 42 ? -5.879 8.258 6.078 1 74.69 42 ASP B N 1
ATOM 1558 C CA . ASP B 1 42 ? -5.184 7.172 5.395 1 74.69 42 ASP B CA 1
ATOM 1559 C C . ASP B 1 42 ? -4.043 6.621 6.254 1 74.69 42 ASP B C 1
ATOM 1561 O O . ASP B 1 42 ? -3.85 5.406 6.328 1 74.69 42 ASP B O 1
ATOM 1565 N N . PHE B 1 43 ? -3.348 7.48 6.883 1 80.31 43 PHE B N 1
ATOM 1566 C CA . PHE B 1 43 ? -2.207 7.152 7.73 1 80.31 43 PHE B CA 1
ATOM 1567 C C . PHE B 1 43 ? -2.646 6.32 8.93 1 80.31 43 PHE B C 1
ATOM 1569 O O . PHE B 1 43 ? -2.029 5.297 9.242 1 80.31 43 PHE B O 1
ATOM 1576 N N . PHE B 1 44 ? -3.787 6.707 9.578 1 75.94 44 PHE B N 1
ATOM 1577 C CA . PHE B 1 44 ? -4.305 5.992 10.742 1 75.94 44 PHE B CA 1
ATOM 1578 C C . PHE B 1 44 ? -4.734 4.582 10.352 1 75.94 44 PHE B C 1
ATOM 1580 O O . PHE B 1 44 ? -4.492 3.627 11.094 1 75.94 44 PHE B O 1
ATOM 1587 N N . ALA B 1 45 ? -5.359 4.516 9.273 1 66.44 45 ALA B N 1
ATOM 1588 C CA . ALA B 1 45 ? -5.809 3.207 8.805 1 66.44 45 ALA B CA 1
ATOM 1589 C C . ALA B 1 45 ? -4.629 2.256 8.625 1 66.44 45 ALA B C 1
ATOM 1591 O O . ALA B 1 45 ? -4.703 1.087 9.008 1 66.44 45 ALA B O 1
ATOM 1592 N N . THR B 1 46 ? -3.57 2.832 8.086 1 66.12 46 THR B N 1
ATOM 1593 C CA . THR B 1 46 ? -2.361 2.049 7.863 1 66.12 46 THR B CA 1
ATOM 1594 C C . THR B 1 46 ? -1.704 1.677 9.188 1 66.12 46 THR B C 1
ATOM 1596 O O . THR B 1 46 ? -1.271 0.538 9.375 1 66.12 46 THR B O 1
ATOM 1599 N N . TYR B 1 47 ? -1.65 2.654 10.102 1 65.56 47 TYR B N 1
ATOM 1600 C CA . TYR B 1 47 ? -1.005 2.465 11.398 1 65.56 47 TYR B CA 1
ATOM 1601 C C . TYR B 1 47 ? -1.787 1.479 12.258 1 65.56 47 TYR B C 1
ATOM 1603 O O . TYR B 1 47 ? -1.197 0.677 12.984 1 65.56 47 TYR B O 1
ATOM 1611 N N . ASP B 1 48 ? -3.123 1.71 12.453 1 61.56 48 ASP B N 1
ATOM 1612 C CA . ASP B 1 48 ? -3.951 0.798 13.242 1 61.56 48 ASP B CA 1
ATOM 1613 C C . ASP B 1 48 ? -3.705 -0.653 12.836 1 61.56 48 ASP B C 1
ATOM 1615 O O . ASP B 1 48 ? -3.719 -1.551 13.68 1 61.56 48 ASP B O 1
ATOM 1619 N N . TRP B 1 49 ? -3.498 -0.703 11.703 1 55.56 49 TRP B N 1
ATOM 1620 C CA . TRP B 1 49 ? -3.143 -2.043 11.25 1 55.56 49 TRP B CA 1
ATOM 1621 C C . TRP B 1 49 ? -1.834 -2.504 11.875 1 55.56 49 TRP B C 1
ATOM 1623 O O . TRP B 1 49 ? -1.715 -3.656 12.297 1 55.56 49 TRP B O 1
ATOM 1633 N N . GLU B 1 50 ? -0.901 -1.562 11.953 1 55.72 50 GLU B N 1
ATOM 1634 C CA . GLU B 1 50 ? 0.437 -1.858 12.453 1 55.72 50 GLU B CA 1
ATOM 1635 C C . GLU B 1 50 ? 0.435 -2.01 13.969 1 55.72 50 GLU B C 1
ATOM 1637 O O . GLU B 1 50 ? 1.172 -2.834 14.516 1 55.72 50 GLU B O 1
ATOM 1642 N N . ALA B 1 51 ? -0.043 -0.919 14.711 1 50.47 51 ALA B N 1
ATOM 1643 C CA . ALA B 1 51 ? 0.079 -0.77 16.156 1 50.47 51 ALA B CA 1
ATOM 1644 C C . ALA B 1 51 ? -0.649 -1.894 16.891 1 50.47 51 ALA B C 1
ATOM 1646 O O . ALA B 1 51 ? -0.344 -2.189 18.047 1 50.47 51 ALA B O 1
ATOM 1647 N N . GLY B 1 52 ? -1.573 -2.598 16.516 1 48.19 52 GLY B N 1
ATOM 1648 C CA . GLY B 1 52 ? -2.072 -3.359 17.656 1 48.19 52 GLY B CA 1
ATOM 1649 C C . GLY B 1 52 ? -2.416 -4.793 17.312 1 48.19 52 GLY B C 1
ATOM 1650 O O . GLY B 1 52 ? -2.938 -5.535 18.141 1 48.19 52 GLY B O 1
ATOM 1651 N N . ASP B 1 53 ? -3.049 -5.203 16.172 1 48.06 53 ASP B N 1
ATOM 1652 C CA . ASP B 1 53 ? -3.73 -6.453 16.5 1 48.06 53 ASP B CA 1
ATOM 1653 C C . ASP B 1 53 ? -2.732 -7.594 16.672 1 48.06 53 ASP B C 1
ATOM 1655 O O . ASP B 1 53 ? -1.825 -7.766 15.852 1 48.06 53 ASP B O 1
ATOM 1659 N N . HIS B 1 54 ? -2.359 -7.668 18.078 1 51.22 54 HIS B N 1
ATOM 1660 C CA . HIS B 1 54 ? -1.751 -8.938 18.469 1 51.22 54 HIS B CA 1
ATOM 1661 C C . HIS B 1 54 ? -2.193 -10.062 17.531 1 51.22 54 HIS B C 1
ATOM 1663 O O . HIS B 1 54 ? -1.775 -11.211 17.703 1 51.22 54 HIS B O 1
ATOM 1669 N N . GLY B 1 55 ? -3.086 -9.75 16.656 1 62.41 55 GLY B N 1
ATOM 1670 C CA . GLY B 1 55 ? -3.576 -10.859 15.844 1 62.41 55 GLY B CA 1
ATOM 1671 C C . GLY B 1 55 ? -2.758 -11.086 14.586 1 62.41 55 GLY B C 1
ATOM 1672 O O . GLY B 1 55 ? -1.789 -10.367 14.328 1 62.41 55 GLY B O 1
ATOM 1673 N N . HIS B 1 56 ? -2.828 -12.188 14.141 1 73.94 56 HIS B N 1
ATOM 1674 C CA . HIS B 1 56 ? -2.26 -12.648 12.875 1 73.94 56 HIS B CA 1
ATOM 1675 C C . HIS B 1 56 ? -2.812 -11.844 11.703 1 73.94 56 HIS B C 1
ATOM 1677 O O . HIS B 1 56 ? -4.023 -11.633 11.609 1 73.94 56 HIS B O 1
ATOM 1683 N N . HIS B 1 57 ? -1.886 -11.203 10.992 1 80 57 HIS B N 1
ATOM 1684 C CA . HIS B 1 57 ? -2.258 -10.398 9.836 1 80 57 HIS B CA 1
ATOM 1685 C C . HIS B 1 57 ? -1.665 -10.969 8.555 1 80 57 HIS B C 1
ATOM 1687 O O . HIS B 1 57 ? -0.597 -11.586 8.578 1 80 57 HIS B O 1
ATOM 1693 N N . TYR B 1 58 ? -2.461 -10.852 7.543 1 87.12 58 TYR B N 1
ATOM 1694 C CA . TYR B 1 58 ? -1.935 -11.055 6.199 1 87.12 58 TYR B CA 1
ATOM 1695 C C . TYR B 1 58 ? -1.616 -9.727 5.523 1 87.12 58 TYR B C 1
ATOM 1697 O O . TYR B 1 58 ? -2.232 -8.703 5.836 1 87.12 58 TYR B O 1
ATOM 1705 N N . GLY B 1 59 ? -0.603 -9.742 4.695 1 88.56 59 GLY B N 1
ATOM 1706 C CA . GLY B 1 59 ? -0.28 -8.523 3.965 1 88.56 59 GLY B CA 1
ATOM 1707 C C . GLY B 1 59 ? 0.662 -8.758 2.799 1 88.56 59 GLY B C 1
ATOM 1708 O O . GLY B 1 59 ? 0.962 -9.906 2.459 1 88.56 59 GLY B O 1
ATOM 1709 N N . THR B 1 60 ? 0.961 -7.719 2.162 1 92.19 60 THR B N 1
ATOM 1710 C CA . THR B 1 60 ? 1.928 -7.711 1.07 1 92.19 60 THR B CA 1
ATOM 1711 C C . THR B 1 60 ? 2.916 -6.559 1.23 1 92.19 60 THR B C 1
ATOM 1713 O O . THR B 1 60 ? 2.521 -5.438 1.553 1 92.19 60 THR B O 1
ATOM 1716 N N . ILE B 1 61 ? 4.164 -6.906 1.104 1 93.06 61 ILE B N 1
ATOM 1717 C CA . ILE B 1 61 ? 5.207 -5.887 1.051 1 93.06 61 ILE B CA 1
ATOM 1718 C C . ILE B 1 61 ? 5.691 -5.719 -0.387 1 93.06 61 ILE B C 1
ATOM 1720 O O . ILE B 1 61 ? 6.035 -6.703 -1.05 1 93.06 61 ILE B O 1
ATOM 1724 N N . VAL B 1 62 ? 5.633 -4.523 -0.836 1 92.69 62 VAL B N 1
ATOM 1725 C CA . VAL B 1 62 ? 6.164 -4.207 -2.158 1 92.69 62 VAL B CA 1
ATOM 1726 C C . VAL B 1 62 ? 7.52 -3.518 -2.021 1 92.69 62 VAL B C 1
ATOM 1728 O O . VAL B 1 62 ? 7.641 -2.504 -1.329 1 92.69 62 VAL B O 1
ATOM 1731 N N . VAL B 1 63 ? 8.523 -4.086 -2.686 1 93.69 63 VAL B N 1
ATOM 1732 C CA . VAL B 1 63 ? 9.883 -3.543 -2.637 1 93.69 63 VAL B CA 1
ATOM 1733 C C . VAL B 1 63 ? 10.344 -3.182 -4.047 1 93.69 63 VAL B C 1
ATOM 1735 O O . VAL B 1 63 ? 10.281 -4.012 -4.957 1 93.69 63 VAL B O 1
ATOM 1738 N N . VAL B 1 64 ? 10.742 -1.952 -4.203 1 91.31 64 VAL B N 1
ATOM 1739 C CA . VAL B 1 64 ? 11.297 -1.515 -5.48 1 91.31 64 VAL B CA 1
ATOM 1740 C C . VAL B 1 64 ? 12.781 -1.181 -5.312 1 91.31 64 VAL B C 1
ATOM 1742 O O . VAL B 1 64 ? 13.164 -0.497 -4.359 1 91.31 64 VAL B O 1
ATOM 1745 N N . HIS B 1 65 ? 13.586 -1.72 -6.203 1 91 65 HIS B N 1
ATOM 1746 C CA . HIS B 1 65 ? 15.016 -1.444 -6.133 1 91 65 HIS B CA 1
ATOM 1747 C C . HIS B 1 65 ? 15.648 -1.414 -7.52 1 91 65 HIS B C 1
ATOM 1749 O O . HIS B 1 65 ? 15.102 -1.987 -8.469 1 91 65 HIS B O 1
ATOM 1755 N N . GLU B 1 66 ? 16.719 -0.707 -7.594 1 86.81 66 GLU B N 1
ATOM 1756 C CA . GLU B 1 66 ? 17.5 -0.702 -8.836 1 86.81 66 GLU B CA 1
ATOM 1757 C C . GLU B 1 66 ? 18.344 -1.968 -8.961 1 86.81 66 GLU B C 1
ATOM 1759 O O . GLU B 1 66 ? 18.828 -2.494 -7.965 1 86.81 66 GLU B O 1
ATOM 1764 N N . HIS B 1 67 ? 18.266 -2.412 -10.156 1 85.44 67 HIS B N 1
ATOM 1765 C CA . HIS B 1 67 ? 19.125 -3.551 -10.477 1 85.44 67 HIS B CA 1
ATOM 1766 C C . HIS B 1 67 ? 20.469 -3.094 -11.023 1 85.44 67 HIS B C 1
ATOM 1768 O O . HIS B 1 67 ? 20.562 -2.689 -12.188 1 85.44 67 HIS B O 1
ATOM 1774 N N . GLU B 1 68 ? 21.391 -2.891 -10.148 1 80.69 68 GLU B N 1
ATOM 1775 C CA . GLU B 1 68 ? 22.75 -2.615 -10.609 1 80.69 68 GLU B CA 1
ATOM 1776 C C . GLU B 1 68 ? 23.578 -3.895 -10.688 1 80.69 68 GLU B C 1
ATOM 1778 O O . GLU B 1 68 ? 23.547 -4.715 -9.766 1 80.69 68 GLU B O 1
ATOM 1783 N N . HIS B 1 69 ? 24.25 -4.023 -11.781 1 78.44 69 HIS B N 1
ATOM 1784 C CA . HIS B 1 69 ? 24.984 -5.25 -12.07 1 78.44 69 HIS B CA 1
ATOM 1785 C C . HIS B 1 69 ? 26.047 -5.52 -11 1 78.44 69 HIS B C 1
ATOM 1787 O O . HIS B 1 69 ? 26.281 -6.668 -10.633 1 78.44 69 HIS B O 1
ATOM 1793 N N . ASP B 1 70 ? 26.562 -4.527 -10.438 1 80 70 ASP B N 1
ATOM 1794 C CA . ASP B 1 70 ? 27.656 -4.734 -9.508 1 80 70 ASP B CA 1
ATOM 1795 C C . ASP B 1 70 ? 27.188 -4.617 -8.062 1 80 70 ASP B C 1
ATOM 1797 O O . ASP B 1 70 ? 28 -4.562 -7.133 1 80 70 ASP B O 1
ATOM 1801 N N . SER B 1 71 ? 25.984 -4.625 -7.918 1 84.12 71 SER B N 1
ATOM 1802 C CA . SER B 1 71 ? 25.422 -4.473 -6.578 1 84.12 71 SER B CA 1
ATOM 1803 C C . SER B 1 71 ? 25.047 -5.824 -5.977 1 84.12 71 SER B C 1
ATOM 1805 O O . SER B 1 71 ? 24.547 -6.703 -6.68 1 84.12 71 SER B O 1
ATOM 1807 N N . ASP B 1 72 ? 25.406 -6.062 -4.688 1 92.12 72 ASP B N 1
ATOM 1808 C CA . ASP B 1 72 ? 24.984 -7.266 -3.979 1 92.12 72 ASP B CA 1
ATOM 1809 C C . ASP B 1 72 ? 23.609 -7.078 -3.361 1 92.12 72 ASP B C 1
ATOM 1811 O O . ASP B 1 72 ? 23.25 -7.762 -2.398 1 92.12 72 ASP B O 1
ATOM 1815 N N . LEU B 1 73 ? 22.859 -6.156 -3.824 1 93.19 73 LEU B N 1
ATOM 1816 C CA . LEU B 1 73 ? 21.562 -5.824 -3.246 1 93.19 73 LEU B CA 1
ATOM 1817 C C . LEU B 1 73 ? 20.594 -7 -3.357 1 93.19 73 LEU B C 1
ATOM 1819 O O . LEU B 1 73 ? 19.922 -7.352 -2.385 1 93.19 73 LEU B O 1
ATOM 1823 N N . PRO B 1 74 ? 20.609 -7.707 -4.527 1 92.31 74 PRO B N 1
ATOM 1824 C CA . PRO B 1 74 ? 19.719 -8.867 -4.594 1 92.31 74 PRO B CA 1
ATOM 1825 C C . PRO B 1 74 ? 20.047 -9.93 -3.547 1 92.31 74 PRO B C 1
ATOM 1827 O O . PRO B 1 74 ? 19.141 -10.523 -2.955 1 92.31 74 PRO B O 1
ATOM 1830 N N . GLY B 1 75 ? 21.312 -10.07 -3.312 1 94.69 75 GLY B N 1
ATOM 1831 C CA . GLY B 1 75 ? 21.719 -11.016 -2.283 1 94.69 75 GLY B CA 1
ATOM 1832 C C . GLY B 1 75 ? 21.328 -10.578 -0.884 1 94.69 75 GLY B C 1
ATOM 1833 O O . GLY B 1 75 ? 20.875 -11.391 -0.079 1 94.69 75 GLY B O 1
ATOM 1834 N N . GLN B 1 76 ? 21.469 -9.297 -0.562 1 96.12 76 GLN B N 1
ATOM 1835 C CA . GLN B 1 76 ? 21.094 -8.758 0.739 1 96.12 76 GLN B CA 1
ATOM 1836 C C . GLN B 1 76 ? 19.578 -8.867 0.96 1 96.12 76 GLN B C 1
ATOM 1838 O O . GLN B 1 76 ? 19.141 -9.25 2.043 1 96.12 76 GLN B O 1
ATOM 1843 N N . LEU B 1 77 ? 18.828 -8.562 -0.071 1 96.19 77 LEU B N 1
ATOM 1844 C CA . LEU B 1 77 ? 17.375 -8.695 -0.009 1 96.19 77 LEU B CA 1
ATOM 1845 C C . LEU B 1 77 ? 16.984 -10.133 0.307 1 96.19 77 LEU B C 1
ATOM 1847 O O . LEU B 1 77 ? 16.156 -10.367 1.192 1 96.19 77 LEU B O 1
ATOM 1851 N N . GLN B 1 78 ? 17.594 -11.055 -0.37 1 95.75 78 GLN B N 1
ATOM 1852 C CA . GLN B 1 78 ? 17.297 -12.469 -0.168 1 95.75 78 GLN B CA 1
ATOM 1853 C C . GLN B 1 78 ? 17.656 -12.906 1.249 1 95.75 78 GLN B C 1
ATOM 1855 O O . GLN B 1 78 ? 16.906 -13.656 1.879 1 95.75 78 GLN B O 1
ATOM 1860 N N . SER B 1 79 ? 18.766 -12.406 1.718 1 97.12 79 SER B N 1
ATOM 1861 C CA . SER B 1 79 ? 19.203 -12.773 3.061 1 97.12 79 SER B CA 1
ATOM 1862 C C . SER B 1 79 ? 18.203 -12.305 4.117 1 97.12 79 SER B C 1
ATOM 1864 O O . SER B 1 79 ? 17.844 -13.07 5.012 1 97.12 79 SER B O 1
ATOM 1866 N N . ILE B 1 80 ? 17.766 -11.102 4.035 1 97.38 80 ILE B N 1
ATOM 1867 C CA . ILE B 1 80 ? 16.797 -10.562 4.98 1 97.38 80 ILE B CA 1
ATOM 1868 C C . ILE B 1 80 ? 15.508 -11.375 4.918 1 97.38 80 ILE B C 1
ATOM 1870 O O . ILE B 1 80 ? 14.93 -11.719 5.953 1 97.38 80 ILE B O 1
ATOM 1874 N N . GLN B 1 81 ? 15.031 -11.719 3.705 1 96.5 81 GLN B N 1
ATOM 1875 C CA . GLN B 1 81 ? 13.805 -12.492 3.537 1 96.5 81 GLN B CA 1
ATOM 1876 C C . GLN B 1 81 ? 13.945 -13.883 4.141 1 96.5 81 GLN B C 1
ATOM 1878 O O . GLN B 1 81 ? 13.016 -14.383 4.777 1 96.5 81 GLN B O 1
ATOM 1883 N N . HIS B 1 82 ? 15.133 -14.422 4.012 1 96.5 82 HIS B N 1
ATOM 1884 C CA . HIS B 1 82 ? 15.383 -15.727 4.602 1 96.5 82 HIS B CA 1
ATOM 1885 C C . HIS B 1 82 ? 15.367 -15.664 6.125 1 96.5 82 HIS B C 1
ATOM 1887 O O . HIS B 1 82 ? 14.898 -16.594 6.785 1 96.5 82 HIS B O 1
ATOM 1893 N N . GLU B 1 83 ? 15.883 -14.625 6.641 1 96.94 83 GLU B N 1
ATOM 1894 C CA . GLU B 1 83 ? 15.883 -14.445 8.086 1 96.94 83 GLU B CA 1
ATOM 1895 C C . GLU B 1 83 ? 14.461 -14.359 8.633 1 96.94 83 GLU B C 1
ATOM 1897 O O . GLU B 1 83 ? 14.219 -14.664 9.805 1 96.94 83 GLU B O 1
ATOM 1902 N N . HIS B 1 84 ? 13.594 -13.977 7.738 1 97.06 84 HIS B N 1
ATOM 1903 C CA . HIS B 1 84 ? 12.195 -13.867 8.133 1 97.06 84 HIS B CA 1
ATOM 1904 C C . HIS B 1 84 ? 11.328 -14.859 7.363 1 97.06 84 HIS B C 1
ATOM 1906 O O . HIS B 1 84 ? 10.18 -14.547 7.02 1 97.06 84 HIS B O 1
ATOM 1912 N N . ALA B 1 85 ? 11.844 -16 7.027 1 95.56 85 ALA B N 1
ATOM 1913 C CA . ALA B 1 85 ? 11.195 -16.953 6.129 1 95.56 85 ALA B CA 1
ATOM 1914 C C . ALA B 1 85 ? 9.859 -17.422 6.699 1 95.56 85 ALA B C 1
ATOM 1916 O O . ALA B 1 85 ? 8.938 -17.75 5.945 1 95.56 85 ALA B O 1
ATOM 1917 N N . SER B 1 86 ? 9.688 -17.375 8.008 1 94.81 86 SER B N 1
ATOM 1918 C CA . SER B 1 86 ? 8.453 -17.828 8.633 1 94.81 86 SER B CA 1
ATOM 1919 C C . SER B 1 86 ? 7.305 -16.859 8.375 1 94.81 86 SER B C 1
ATOM 1921 O O . SER B 1 86 ? 6.133 -17.234 8.469 1 94.81 86 SER B O 1
ATOM 1923 N N . LEU B 1 87 ? 7.641 -15.609 8.039 1 94.19 87 LEU B N 1
ATOM 1924 C CA . LEU B 1 87 ? 6.664 -14.555 7.785 1 94.19 87 LEU B CA 1
ATOM 1925 C C . LEU B 1 87 ? 6.262 -14.523 6.316 1 94.19 87 LEU B C 1
ATOM 1927 O O . LEU B 1 87 ? 5.164 -14.07 5.977 1 94.19 87 LEU B O 1
ATOM 1931 N N . VAL B 1 88 ? 7.211 -14.992 5.465 1 96.44 88 VAL B N 1
ATOM 1932 C CA . VAL B 1 88 ? 7.055 -14.805 4.027 1 96.44 88 VAL B CA 1
ATOM 1933 C C . VAL B 1 88 ? 6.449 -16.062 3.402 1 96.44 88 VAL B C 1
ATOM 1935 O O . VAL B 1 88 ? 7.066 -17.125 3.408 1 96.44 88 VAL B O 1
ATOM 1938 N N . THR B 1 89 ? 5.273 -15.914 2.904 1 93.75 89 THR B N 1
ATOM 1939 C CA . THR B 1 89 ? 4.562 -17.047 2.314 1 93.75 89 THR B CA 1
ATOM 1940 C C . THR B 1 89 ? 4.973 -17.234 0.856 1 93.75 89 THR B C 1
ATOM 1942 O O . THR B 1 89 ? 5.086 -18.359 0.384 1 93.75 89 THR B O 1
ATOM 1945 N N . SER B 1 90 ? 5.176 -16.125 0.17 1 94.75 90 SER B N 1
ATOM 1946 C CA . SER B 1 90 ? 5.559 -16.156 -1.236 1 94.75 90 SER B CA 1
ATOM 1947 C C . SER B 1 90 ? 6.23 -14.859 -1.665 1 94.75 90 SER B C 1
ATOM 1949 O O . SER B 1 90 ? 5.988 -13.805 -1.071 1 94.75 90 SER B O 1
ATOM 1951 N N . VAL B 1 91 ? 7.133 -14.961 -2.646 1 95.69 91 VAL B N 1
ATOM 1952 C CA . VAL B 1 91 ? 7.809 -13.805 -3.232 1 95.69 91 VAL B CA 1
ATOM 1953 C C . VAL B 1 91 ? 7.668 -13.844 -4.754 1 95.69 91 VAL B C 1
ATOM 1955 O O . VAL B 1 91 ? 7.836 -14.898 -5.375 1 95.69 91 VAL B O 1
ATOM 1958 N N . GLN B 1 92 ? 7.281 -12.742 -5.285 1 95.31 92 GLN B N 1
ATOM 1959 C CA . GLN B 1 92 ? 7.273 -12.57 -6.734 1 95.31 92 GLN B CA 1
ATOM 1960 C C . GLN B 1 92 ? 8.227 -11.453 -7.156 1 95.31 92 GLN B C 1
ATOM 1962 O O . GLN B 1 92 ? 8.148 -10.336 -6.637 1 95.31 92 GLN B O 1
ATOM 1967 N N . HIS B 1 93 ? 9.188 -11.867 -8.016 1 93.88 93 HIS B N 1
ATOM 1968 C CA . HIS B 1 93 ? 10.125 -10.898 -8.562 1 93.88 93 HIS B C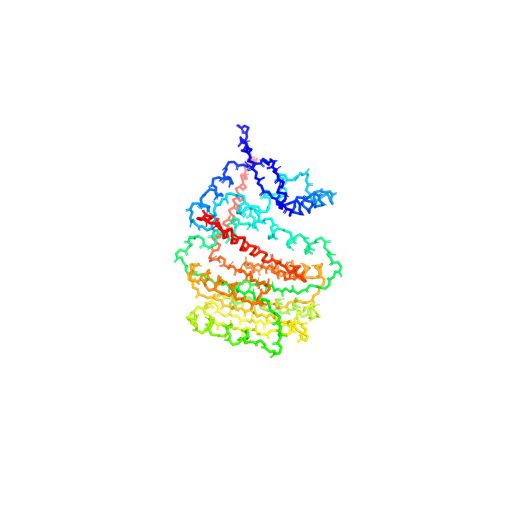A 1
ATOM 1969 C C . HIS B 1 93 ? 9.695 -10.445 -9.953 1 93.88 93 HIS B C 1
ATOM 1971 O O . HIS B 1 93 ? 9.508 -11.266 -10.852 1 93.88 93 HIS B O 1
ATOM 1977 N N . ILE B 1 94 ? 9.602 -9.148 -10.148 1 93.12 94 ILE B N 1
ATOM 1978 C CA . ILE B 1 94 ? 9.156 -8.594 -11.422 1 93.12 94 ILE B CA 1
ATOM 1979 C C . ILE B 1 94 ? 10.203 -7.609 -11.945 1 93.12 94 ILE B C 1
ATOM 1981 O O . ILE B 1 94 ? 10.633 -6.703 -11.227 1 93.12 94 ILE B O 1
ATOM 1985 N N . HIS B 1 95 ? 10.602 -7.809 -13.195 1 91.44 95 HIS B N 1
ATOM 1986 C CA . HIS B 1 95 ? 11.469 -6.848 -13.875 1 91.44 95 HIS B CA 1
ATOM 1987 C C . HIS B 1 95 ? 10.648 -5.723 -14.508 1 91.44 95 HIS B C 1
ATOM 1989 O O . HIS B 1 95 ? 9.977 -5.934 -15.523 1 91.44 95 HIS B O 1
ATOM 1995 N N . LEU B 1 96 ? 10.695 -4.566 -13.891 1 87.06 96 LEU B N 1
ATOM 1996 C CA . LEU B 1 96 ? 9.945 -3.428 -14.414 1 87.06 96 LEU B CA 1
ATOM 1997 C C . LEU B 1 96 ? 10.617 -2.848 -15.648 1 87.06 96 LEU B C 1
ATOM 1999 O O . LEU B 1 96 ? 9.953 -2.312 -16.531 1 87.06 96 LEU B O 1
ATOM 2003 N N . SER B 1 97 ? 11.898 -2.852 -15.594 1 84.88 97 SER B N 1
ATOM 2004 C CA . SER B 1 97 ? 12.766 -2.467 -16.703 1 84.88 97 SER B CA 1
ATOM 2005 C C . SER B 1 97 ? 14.102 -3.191 -16.641 1 84.88 97 SER B C 1
ATOM 2007 O O . SER B 1 97 ? 14.273 -4.121 -15.852 1 84.88 97 SER B O 1
ATOM 2009 N N . GLN B 1 98 ? 14.992 -2.799 -17.453 1 87.06 98 GLN B N 1
ATOM 2010 C CA . GLN B 1 98 ? 16.328 -3.385 -17.453 1 87.06 98 GLN B CA 1
ATOM 2011 C C . GLN B 1 98 ? 17.047 -3.113 -16.141 1 87.06 98 GLN B C 1
ATOM 2013 O O . GLN B 1 98 ? 17.859 -3.928 -15.68 1 87.06 98 GLN B O 1
ATOM 2018 N N . ASP B 1 99 ? 16.625 -1.947 -15.438 1 87.44 99 ASP B N 1
ATOM 2019 C CA . ASP B 1 99 ? 17.422 -1.524 -14.289 1 87.44 99 ASP B CA 1
ATOM 2020 C C . ASP B 1 99 ? 16.562 -1.442 -13.031 1 87.44 99 ASP B C 1
ATOM 2022 O O . ASP B 1 99 ? 17.047 -1.022 -11.969 1 87.44 99 ASP B O 1
ATOM 2026 N N . ARG B 1 100 ? 15.336 -1.818 -13.125 1 89 100 ARG B N 1
ATOM 2027 C CA . ARG B 1 100 ? 14.438 -1.678 -11.984 1 89 100 ARG B CA 1
ATOM 2028 C C . ARG B 1 100 ? 13.664 -2.967 -11.727 1 89 100 ARG B C 1
ATOM 2030 O O . ARG B 1 100 ? 13.141 -3.576 -12.664 1 89 100 ARG B O 1
ATOM 2037 N N . CYS B 1 101 ? 13.688 -3.391 -10.516 1 93.25 101 CYS B N 1
ATOM 2038 C CA . CYS B 1 101 ? 12.953 -4.586 -10.125 1 93.25 101 CYS B CA 1
ATOM 2039 C C . CYS B 1 101 ? 11.953 -4.266 -9.016 1 93.25 101 CYS B C 1
ATOM 2041 O O . CYS B 1 101 ? 12.164 -3.342 -8.234 1 93.25 101 CYS B O 1
ATOM 2043 N N . MET B 1 102 ? 10.883 -4.965 -9.047 1 92.5 102 MET B N 1
ATOM 2044 C CA . MET B 1 102 ? 9.891 -4.938 -7.98 1 92.5 102 MET B CA 1
ATOM 2045 C C . MET B 1 102 ? 9.648 -6.332 -7.418 1 92.5 102 MET B C 1
ATOM 2047 O O . MET B 1 102 ? 9.57 -7.305 -8.172 1 92.5 102 MET B O 1
ATOM 2051 N N . GLU B 1 103 ? 9.656 -6.402 -6.137 1 95.69 103 GLU B N 1
ATOM 2052 C CA . GLU B 1 103 ? 9.273 -7.648 -5.48 1 95.69 103 GLU B CA 1
ATOM 2053 C C . GLU B 1 103 ? 8.016 -7.465 -4.641 1 95.69 103 GLU B C 1
ATOM 2055 O O . GLU B 1 103 ? 7.844 -6.438 -3.98 1 95.69 103 GLU B O 1
ATOM 2060 N N . THR B 1 104 ? 7.152 -8.406 -4.738 1 95.5 104 THR B N 1
ATOM 2061 C CA . THR B 1 104 ? 5.996 -8.469 -3.85 1 95.5 104 THR B CA 1
ATOM 2062 C C . THR B 1 104 ? 6.113 -9.648 -2.891 1 95.5 104 THR B C 1
ATOM 2064 O O . THR B 1 104 ? 6.211 -10.797 -3.324 1 95.5 104 THR B O 1
ATOM 2067 N N . LEU B 1 105 ? 6.164 -9.352 -1.612 1 96.56 105 LEU B N 1
ATOM 2068 C CA . LEU B 1 105 ? 6.215 -10.367 -0.57 1 96.56 105 LEU B CA 1
ATOM 2069 C C . LEU B 1 105 ? 4.855 -10.531 0.101 1 96.56 105 LEU B C 1
ATOM 2071 O O . LEU B 1 105 ? 4.344 -9.594 0.709 1 96.56 105 LEU B O 1
ATOM 2075 N N . VAL B 1 106 ? 4.293 -11.719 -0.053 1 94.56 106 VAL B N 1
ATOM 2076 C CA . VAL B 1 106 ? 3.125 -12.039 0.757 1 94.56 106 VAL B CA 1
ATOM 2077 C C . VAL B 1 106 ? 3.564 -12.461 2.158 1 94.56 106 VAL B C 1
ATOM 2079 O O . VAL B 1 106 ? 4.445 -13.305 2.309 1 94.56 106 VAL B O 1
ATOM 2082 N N . VAL B 1 107 ? 2.947 -11.805 3.148 1 93.12 107 VAL B N 1
ATOM 2083 C CA . VAL B 1 107 ? 3.41 -12.039 4.512 1 93.12 107 VAL B CA 1
ATOM 2084 C C . VAL B 1 107 ? 2.229 -12.422 5.402 1 93.12 107 VAL B C 1
ATOM 2086 O O . VAL B 1 107 ? 1.093 -12.016 5.141 1 93.12 107 VAL B O 1
ATOM 2089 N N . ASP B 1 108 ? 2.549 -13.273 6.34 1 89.31 108 ASP B N 1
ATOM 2090 C CA . ASP B 1 108 ? 1.616 -13.758 7.355 1 89.31 108 ASP B CA 1
ATOM 2091 C C . ASP B 1 108 ? 2.264 -13.773 8.734 1 89.31 108 ASP B C 1
ATOM 2093 O O . ASP B 1 108 ? 3.168 -14.562 9 1 89.31 108 ASP B O 1
ATOM 2097 N N . GLY B 1 109 ? 1.85 -12.852 9.586 1 87.56 109 GLY B N 1
ATOM 2098 C CA . GLY B 1 109 ? 2.434 -12.727 10.914 1 87.56 109 GLY B CA 1
ATOM 2099 C C . GLY B 1 109 ? 1.886 -11.555 11.703 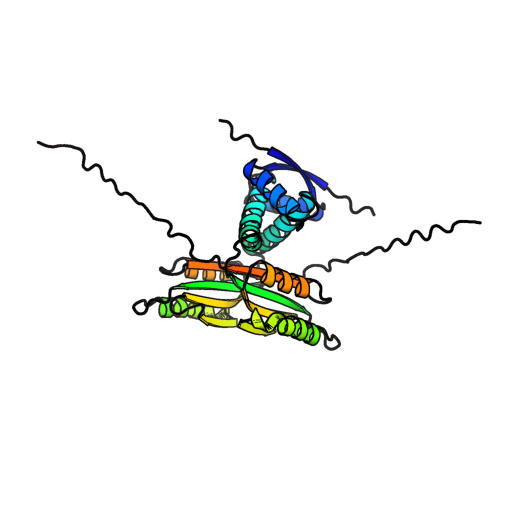1 87.56 109 GLY B C 1
ATOM 2100 O O . GLY B 1 109 ? 0.858 -10.977 11.336 1 87.56 109 GLY B O 1
ATOM 2101 N N . THR B 1 110 ? 2.463 -11.32 12.812 1 82.88 110 THR B N 1
ATOM 2102 C CA . THR B 1 110 ? 2.021 -10.188 13.617 1 82.88 110 THR B CA 1
ATOM 2103 C C . THR B 1 110 ? 2.4 -8.867 12.945 1 82.88 110 THR B C 1
ATOM 2105 O O . THR B 1 110 ? 3.344 -8.812 12.156 1 82.88 110 THR B O 1
ATOM 2108 N N . ALA B 1 111 ? 1.668 -7.887 13.266 1 78.75 111 ALA B N 1
ATOM 2109 C CA . ALA B 1 111 ? 1.977 -6.562 12.742 1 78.75 111 ALA B CA 1
ATOM 2110 C C . ALA B 1 111 ? 3.42 -6.172 13.047 1 78.75 111 ALA B C 1
ATOM 2112 O O . ALA B 1 111 ? 4.113 -5.613 12.195 1 78.75 111 ALA B O 1
ATOM 2113 N N . GLY B 1 112 ? 3.852 -6.527 14.234 1 80.06 112 GLY B N 1
ATOM 2114 C CA . GLY B 1 112 ? 5.211 -6.207 14.633 1 80.06 112 GLY B CA 1
ATOM 2115 C C . GLY B 1 112 ? 6.262 -6.895 13.781 1 80.06 112 GLY B C 1
ATOM 2116 O O . GLY B 1 112 ? 7.238 -6.266 13.359 1 80.06 112 GLY B O 1
ATOM 2117 N N . ASP B 1 113 ? 6.07 -8.125 13.531 1 87.62 113 ASP B N 1
ATOM 2118 C CA . ASP B 1 113 ? 7.023 -8.891 12.727 1 87.62 113 ASP B CA 1
ATOM 2119 C C . ASP B 1 113 ? 7.066 -8.383 11.289 1 87.62 113 ASP B C 1
ATOM 2121 O O . ASP B 1 113 ? 8.141 -8.297 10.688 1 87.62 113 ASP B O 1
ATOM 2125 N N . ILE B 1 114 ? 5.945 -8.078 10.766 1 89.25 114 ILE B N 1
ATOM 2126 C CA . ILE B 1 114 ? 5.855 -7.574 9.398 1 89.25 114 ILE B CA 1
ATOM 2127 C C . ILE B 1 114 ? 6.543 -6.215 9.305 1 89.25 114 ILE B C 1
ATOM 2129 O O . ILE B 1 114 ? 7.305 -5.965 8.367 1 89.25 114 ILE B O 1
ATOM 2133 N N . ASP B 1 115 ? 6.312 -5.449 10.305 1 84 115 ASP B N 1
ATOM 2134 C CA . ASP B 1 115 ? 6.945 -4.137 10.344 1 84 115 ASP B CA 1
ATOM 2135 C C . ASP B 1 115 ? 8.461 -4.262 10.445 1 84 115 ASP B C 1
ATOM 2137 O O . ASP B 1 115 ? 9.203 -3.512 9.805 1 84 115 ASP B O 1
ATOM 2141 N N . ALA B 1 116 ? 8.898 -5.141 11.25 1 87.62 116 ALA B N 1
ATOM 2142 C CA . ALA B 1 116 ? 10.328 -5.363 11.414 1 87.62 116 ALA B CA 1
ATOM 2143 C C . ALA B 1 116 ? 10.977 -5.766 10.086 1 87.62 116 ALA B C 1
ATOM 2145 O O . ALA B 1 116 ? 12.031 -5.238 9.719 1 87.62 116 ALA B O 1
ATOM 2146 N N . LEU B 1 117 ? 10.336 -6.617 9.43 1 93.56 117 LEU B N 1
ATOM 2147 C CA . LEU B 1 117 ? 10.82 -7.023 8.117 1 93.56 117 LEU B CA 1
ATOM 2148 C C . LEU B 1 117 ? 10.859 -5.84 7.16 1 93.56 117 LEU B C 1
ATOM 2150 O O . LEU B 1 117 ? 11.875 -5.586 6.516 1 93.56 117 LEU B O 1
ATOM 2154 N N . ALA B 1 118 ? 9.773 -5.105 7.074 1 90.62 118 ALA B N 1
ATOM 2155 C CA . ALA B 1 118 ? 9.695 -3.957 6.172 1 90.62 118 ALA B CA 1
ATOM 2156 C C . ALA B 1 118 ? 10.781 -2.936 6.484 1 90.62 118 ALA B C 1
ATOM 2158 O O . ALA B 1 118 ? 11.406 -2.385 5.574 1 90.62 118 ALA B O 1
ATOM 2159 N N . ASN B 1 119 ? 11.008 -2.738 7.734 1 86.62 119 ASN B N 1
ATOM 2160 C CA . ASN B 1 119 ? 12.016 -1.772 8.156 1 86.62 119 ASN B CA 1
ATOM 2161 C C . ASN B 1 119 ? 13.422 -2.219 7.766 1 86.62 119 ASN B C 1
ATOM 2163 O O . ASN B 1 119 ? 14.242 -1.402 7.348 1 86.62 119 ASN B O 1
ATOM 2167 N N . GLU B 1 120 ? 13.68 -3.449 7.926 1 93.56 120 GLU B N 1
ATOM 2168 C CA . GLU B 1 120 ? 14.977 -3.979 7.516 1 93.56 120 GLU B CA 1
ATOM 2169 C C . GLU B 1 120 ? 15.188 -3.824 6.012 1 93.56 120 GLU B C 1
ATOM 2171 O O . GLU B 1 120 ? 16.281 -3.465 5.566 1 93.56 120 GLU B O 1
ATOM 2176 N N . LEU B 1 121 ? 14.172 -4.066 5.258 1 94.12 121 LEU B N 1
ATOM 2177 C CA . LEU B 1 121 ? 14.25 -3.916 3.811 1 94.12 121 LEU B CA 1
ATOM 2178 C C . LEU B 1 121 ? 14.461 -2.453 3.428 1 94.12 121 LEU B C 1
ATOM 2180 O O . LEU B 1 121 ? 15.258 -2.148 2.539 1 94.12 121 LEU B O 1
ATOM 2184 N N . ARG B 1 122 ? 13.773 -1.584 4.121 1 88.25 122 ARG B N 1
ATOM 2185 C CA . ARG B 1 122 ? 13.844 -0.149 3.865 1 88.25 122 ARG B CA 1
ATOM 2186 C C . ARG B 1 122 ? 15.25 0.385 4.133 1 88.25 122 ARG B C 1
ATOM 2188 O O . ARG B 1 122 ? 15.688 1.336 3.484 1 88.25 122 ARG B O 1
ATOM 2195 N N . ALA B 1 123 ? 15.953 -0.212 5.012 1 89.12 123 ALA B N 1
ATOM 2196 C CA . ALA B 1 123 ? 17.25 0.277 5.477 1 89.12 123 ALA B CA 1
ATOM 2197 C C . ALA B 1 123 ? 18.344 -0.058 4.48 1 89.12 123 ALA B C 1
ATOM 2199 O O . ALA B 1 123 ? 19.453 0.491 4.555 1 89.12 123 ALA B O 1
ATOM 2200 N N . LEU B 1 124 ? 18.094 -0.936 3.531 1 90.56 124 LEU B N 1
ATOM 2201 C CA . LEU B 1 124 ? 19.109 -1.362 2.582 1 90.56 124 LEU B CA 1
ATOM 2202 C C . LEU B 1 124 ? 19.375 -0.275 1.548 1 90.56 124 LEU B C 1
ATOM 2204 O O . LEU B 1 124 ? 18.453 0.289 0.976 1 90.56 124 LEU B O 1
ATOM 2208 N N . GLY B 1 125 ? 20.656 -0.075 1.334 1 86.94 125 GLY B N 1
ATOM 2209 C CA . GLY B 1 125 ? 21.047 0.824 0.26 1 86.94 125 GLY B CA 1
ATOM 2210 C C . GLY B 1 125 ? 20.609 0.337 -1.111 1 86.94 125 GLY B C 1
ATOM 2211 O O . GLY B 1 125 ? 20.766 -0.843 -1.433 1 86.94 125 GLY B O 1
ATOM 2212 N N . GLY B 1 126 ? 20.031 1.198 -1.936 1 87.12 126 GLY B N 1
ATOM 2213 C CA . GLY B 1 126 ? 19.578 0.833 -3.271 1 87.12 126 GLY B CA 1
ATOM 2214 C C . GLY B 1 126 ? 18.094 0.56 -3.355 1 87.12 126 GLY B C 1
ATOM 2215 O O . GLY B 1 126 ? 17.531 0.511 -4.449 1 87.12 126 GLY B O 1
ATOM 2216 N N . VAL B 1 127 ? 17.469 0.293 -2.148 1 90.25 127 VAL B N 1
ATOM 2217 C CA . VAL B 1 127 ? 16.016 0.166 -2.111 1 90.25 127 VAL B CA 1
ATOM 2218 C C . VAL B 1 127 ? 15.367 1.539 -2.291 1 90.25 127 VAL B C 1
ATOM 2220 O O . VAL B 1 127 ? 15.711 2.49 -1.585 1 90.25 127 VAL B O 1
ATOM 2223 N N . GLN B 1 128 ? 14.516 1.605 -3.27 1 84.19 128 GLN B N 1
ATOM 2224 C CA . GLN B 1 128 ? 13.898 2.885 -3.6 1 84.19 128 GLN B CA 1
ATOM 2225 C C . GLN B 1 128 ? 12.609 3.096 -2.807 1 84.19 128 GLN B C 1
ATOM 2227 O O . GLN B 1 128 ? 12.328 4.207 -2.355 1 84.19 128 GLN B O 1
ATOM 2232 N N . GLN B 1 129 ? 11.883 2.027 -2.686 1 83.12 129 GLN B N 1
ATOM 2233 C CA . GLN B 1 129 ? 10.578 2.133 -2.035 1 83.12 129 GLN B CA 1
ATOM 2234 C C . GLN B 1 129 ? 10.195 0.825 -1.347 1 83.12 129 GLN B C 1
ATOM 2236 O O . GLN B 1 129 ? 10.477 -0.258 -1.866 1 83.12 129 GLN B O 1
ATOM 2241 N N . VAL B 1 130 ? 9.633 0.911 -0.177 1 87.88 130 VAL B N 1
ATOM 2242 C CA . VAL B 1 130 ? 8.992 -0.201 0.514 1 87.88 130 VAL B CA 1
ATOM 2243 C C . VAL B 1 130 ? 7.582 0.205 0.946 1 87.88 130 VAL B C 1
ATOM 2245 O O . VAL B 1 130 ? 7.402 1.207 1.643 1 87.88 130 VAL B O 1
ATOM 2248 N N . LYS B 1 131 ? 6.617 -0.513 0.413 1 85 131 LYS B N 1
ATOM 2249 C CA . LYS B 1 131 ? 5.23 -0.272 0.808 1 85 131 LYS B CA 1
ATOM 2250 C C . LYS B 1 131 ? 4.613 -1.518 1.438 1 85 131 LYS B C 1
ATOM 2252 O O . LYS B 1 131 ? 4.84 -2.635 0.966 1 85 131 LYS B O 1
ATOM 2257 N N . VAL B 1 132 ? 3.861 -1.253 2.547 1 85.69 132 VAL B N 1
ATOM 2258 C CA . VAL B 1 132 ? 3.203 -2.354 3.242 1 85.69 132 VAL B CA 1
ATOM 2259 C C . VAL B 1 132 ? 1.688 -2.201 3.135 1 85.69 132 VAL B C 1
ATOM 2261 O O . VAL B 1 132 ? 1.149 -1.115 3.367 1 85.69 132 VAL B O 1
ATOM 2264 N N . VAL B 1 133 ? 1.111 -3.26 2.662 1 80.94 133 VAL B N 1
ATOM 2265 C CA . VAL B 1 133 ? -0.346 -3.332 2.666 1 80.94 133 VAL B CA 1
ATOM 2266 C C . VAL B 1 133 ? -0.805 -4.453 3.596 1 80.94 133 VAL B C 1
ATOM 2268 O O . VAL B 1 133 ? -0.494 -5.625 3.369 1 80.94 133 VAL B O 1
ATOM 2271 N N . VAL B 1 134 ? -1.464 -4.086 4.605 1 76.88 134 VAL B N 1
ATOM 2272 C CA . VAL B 1 134 ? -1.99 -5.09 5.523 1 76.88 134 VAL B CA 1
ATOM 2273 C C . VAL B 1 134 ? -3.479 -5.301 5.258 1 76.88 134 VAL B C 1
ATOM 2275 O O . VAL B 1 134 ? -4.215 -4.344 5.02 1 76.88 134 VAL B O 1
ATOM 2278 N N . ILE B 1 135 ? -3.83 -6.512 5.09 1 73.5 135 ILE B N 1
ATOM 2279 C CA . ILE B 1 135 ? -5.227 -6.883 4.895 1 73.5 135 ILE B CA 1
ATOM 2280 C C . ILE B 1 135 ? -5.867 -7.199 6.242 1 73.5 135 ILE B C 1
ATOM 2282 O O . ILE B 1 135 ? -5.238 -7.805 7.109 1 73.5 135 ILE B O 1
ATOM 2286 N N . GLY B 1 136 ? -6.645 -6.137 6.77 1 59.03 136 GLY B N 1
ATOM 2287 C CA . GLY B 1 136 ? -7.312 -6.34 8.039 1 59.03 136 GLY B CA 1
ATOM 2288 C C . GLY B 1 136 ? -8.023 -7.68 8.141 1 59.03 136 GLY B C 1
ATOM 2289 O O . GLY B 1 136 ? -8.312 -8.305 7.117 1 59.03 136 GLY B O 1
ATOM 2290 N N . GLY B 1 137 ? -7.785 -8.406 9.234 1 48.75 137 GLY B N 1
ATOM 2291 C CA . GLY B 1 137 ? -8.641 -9.547 9.523 1 48.75 137 GLY B CA 1
ATOM 2292 C C . GLY B 1 137 ? -10.102 -9.305 9.172 1 48.75 137 GLY B C 1
ATOM 2293 O O . GLY B 1 137 ? -10.438 -8.273 8.578 1 48.75 137 GLY B O 1
ATOM 2294 N N . SER B 1 138 ? -11.109 -10.055 9.805 1 38.94 138 SER B N 1
ATOM 2295 C CA . SER B 1 138 ? -12.562 -10.07 9.648 1 38.94 138 SER B CA 1
ATOM 2296 C C . SER B 1 138 ? -13.148 -8.664 9.758 1 38.94 138 SER B C 1
ATOM 2298 O O . SER B 1 138 ? -12.938 -7.973 10.75 1 38.94 138 SER B O 1
ATOM 2300 N N . ASP B 1 139 ? -13.117 -7.836 8.758 1 35.12 139 ASP B N 1
ATOM 2301 C CA . ASP B 1 139 ? -14.062 -6.738 8.93 1 35.12 139 ASP B CA 1
ATOM 2302 C C . ASP B 1 139 ? -15.211 -7.141 9.852 1 35.12 139 ASP B C 1
ATOM 2304 O O . ASP B 1 139 ? -15.797 -8.211 9.695 1 35.12 139 ASP B O 1
ATOM 2308 N N . PRO B 1 140 ? -15.453 -6.766 11.102 1 32 140 PRO B N 1
ATOM 2309 C CA . PRO B 1 140 ? -16.812 -7.055 11.555 1 32 140 PRO B CA 1
ATOM 2310 C C . PRO B 1 140 ? -17.875 -6.754 10.5 1 32 140 PRO B C 1
ATOM 2312 O O . PRO B 1 140 ? -17.625 -5.949 9.594 1 32 140 PRO B O 1
ATOM 2315 N N . GLY B 1 141 ? -18.641 -7.656 10.109 1 30.48 141 GLY B N 1
ATOM 2316 C CA . GLY B 1 141 ? -19.875 -7.516 9.344 1 30.48 141 GLY B CA 1
ATOM 2317 C C . GLY B 1 141 ? -20.5 -6.145 9.477 1 30.48 141 GLY B C 1
ATOM 2318 O O . GLY B 1 141 ? -20.719 -5.66 10.594 1 30.48 141 GLY B O 1
ATOM 2319 N N . HIS B 1 142 ? -20.109 -5.23 8.797 1 30.97 142 HIS B N 1
ATOM 2320 C CA . HIS B 1 142 ? -21.172 -4.238 8.734 1 30.97 142 HIS B CA 1
ATOM 2321 C C . HIS B 1 142 ? -22.547 -4.906 8.805 1 30.97 142 HIS B C 1
ATOM 2323 O O . HIS B 1 142 ? -22.906 -5.672 7.914 1 30.97 142 HIS B O 1
ATOM 2329 N N . GLU B 1 143 ? -23.031 -5.254 9.992 1 28.5 143 GLU B N 1
ATOM 2330 C CA . GLU B 1 143 ? -24.484 -5.375 10.094 1 28.5 143 GLU B CA 1
ATOM 2331 C C . GLU B 1 143 ? -25.172 -4.277 9.289 1 28.5 143 GLU B C 1
ATOM 2333 O O . GLU B 1 143 ? -24.969 -3.09 9.539 1 28.5 143 GLU B O 1
ATOM 2338 N N . HIS B 1 144 ? -25.156 -4.387 8.023 1 29.25 144 HIS B N 1
ATOM 2339 C CA . HIS B 1 144 ? -26.281 -3.678 7.41 1 29.25 144 HIS B CA 1
ATOM 2340 C C . HIS B 1 144 ? -27.562 -3.854 8.219 1 29.25 144 HIS B C 1
ATOM 2342 O O . HIS B 1 144 ? -28.203 -4.902 8.148 1 29.25 144 HIS B O 1
ATOM 2348 N N . GLY B 1 145 ? -27.516 -3.549 9.508 1 26.2 145 GLY B N 1
ATOM 2349 C CA . GLY B 1 145 ? -28.828 -3.459 10.102 1 26.2 145 GLY B CA 1
ATOM 2350 C C . GLY B 1 145 ? -29.766 -2.559 9.32 1 26.2 145 GLY B C 1
ATOM 2351 O O . GLY B 1 145 ? -29.766 -1.34 9.5 1 26.2 145 GLY B O 1
ATOM 2352 N N . HIS B 1 146 ? -29.859 -2.678 7.98 1 28.89 146 HIS B N 1
ATOM 2353 C CA . HIS B 1 146 ? -31.109 -2.08 7.508 1 28.89 146 HIS B CA 1
ATOM 2354 C C . HIS B 1 146 ? -32.312 -2.596 8.297 1 28.89 146 HIS B C 1
ATOM 2356 O O . HIS B 1 146 ? -32.656 -3.768 8.18 1 28.89 146 HIS B O 1
ATOM 2362 N N . GLU B 1 147 ? -32.312 -2.332 9.586 1 27.19 147 GLU B N 1
ATOM 2363 C CA . GLU B 1 147 ? -33.656 -2.424 10.18 1 27.19 147 GLU B CA 1
ATOM 2364 C C . GLU B 1 147 ? -34.688 -1.721 9.32 1 27.19 147 GLU B C 1
ATOM 2366 O O . GLU B 1 147 ? -34.625 -0.508 9.109 1 27.19 147 GLU B O 1
ATOM 2371 N N . HIS B 1 148 ? -35 -2.336 8.195 1 29.56 148 HIS B N 1
ATOM 2372 C CA . HIS B 1 148 ? -36.312 -1.997 7.609 1 29.56 148 HIS B CA 1
ATOM 2373 C C . HIS B 1 148 ? -37.406 -1.994 8.664 1 29.56 148 HIS B C 1
ATOM 2375 O O . HIS B 1 148 ? -37.906 -3.053 9.031 1 29.56 148 HIS B O 1
ATOM 2381 N N . SER B 1 149 ? -37.219 -1.402 9.805 1 28.88 149 SER B N 1
ATOM 2382 C CA . SER B 1 149 ? -38.406 -1.271 10.609 1 28.88 149 SER B CA 1
ATOM 2383 C C . SER B 1 149 ? -39.531 -0.594 9.828 1 28.88 149 SER B C 1
ATOM 2385 O O . SER B 1 149 ? -39.469 0.613 9.578 1 28.88 149 SER B O 1
ATOM 2387 N N . ALA B 1 150 ? -39.969 -1.115 8.672 1 29.72 150 ALA B N 1
ATOM 2388 C CA . ALA B 1 150 ? -41.188 -0.57 8.094 1 29.72 150 ALA B CA 1
ATOM 2389 C C . ALA B 1 150 ? -42.312 -0.555 9.117 1 29.72 150 ALA B C 1
ATOM 2391 O O . ALA B 1 150 ? -42.781 -1.61 9.562 1 29.72 150 ALA B O 1
ATOM 2392 N N . ALA B 1 151 ? -42.344 0.413 10.023 1 30.73 151 ALA B N 1
ATOM 2393 C CA . ALA B 1 151 ? -43.531 0.78 10.789 1 30.73 151 ALA B CA 1
ATOM 2394 C C . ALA B 1 151 ? -44.75 0.802 9.898 1 30.73 151 ALA B C 1
ATOM 2396 O O . ALA B 1 151 ? -44.875 1.661 9.023 1 30.73 151 ALA B O 1
ATOM 2397 N N . HIS B 1 152 ? -45.031 -0.343 9.242 1 30.2 152 HIS B N 1
ATOM 2398 C CA . HIS B 1 152 ? -46.375 -0.395 8.648 1 30.2 152 HIS B CA 1
ATOM 2399 C C . HIS B 1 152 ? -47.406 0.083 9.641 1 30.2 152 HIS B C 1
ATOM 2401 O O . HIS B 1 152 ? -47.812 -0.657 10.547 1 30.2 152 HIS B O 1
ATOM 2407 N N . ASP B 1 153 ? -47.281 1.326 10.125 1 25.42 153 ASP B N 1
ATOM 2408 C CA . ASP B 1 153 ? -48.281 1.934 10.977 1 25.42 153 ASP B CA 1
ATOM 2409 C C . ASP B 1 153 ? -49.688 1.679 10.43 1 25.42 153 ASP B C 1
ATOM 2411 O O . ASP B 1 153 ? -50.594 1.346 11.188 1 25.42 153 ASP B O 1
ATOM 2415 N N . GLU B 1 154 ? -50 2.445 9.328 1 28.33 154 GLU B N 1
ATOM 2416 C CA . GLU B 1 154 ? -51.156 3.33 9.43 1 28.33 154 GLU B CA 1
ATOM 2417 C C . GLU B 1 154 ? -52.438 2.535 9.547 1 28.33 154 GLU B C 1
ATOM 2419 O O . GLU B 1 154 ? -53.25 2.768 10.453 1 28.33 154 GLU B O 1
ATOM 2424 N N . TYR B 1 155 ? -53.25 2.625 8.352 1 28.95 155 TYR B N 1
ATOM 2425 C CA . TYR B 1 155 ? -54.656 2.996 8.219 1 28.95 155 TYR B CA 1
ATOM 2426 C C . TYR B 1 155 ? -55.562 1.791 8.445 1 28.95 155 TYR B C 1
ATOM 2428 O O . TYR B 1 155 ? -55.594 0.866 7.625 1 28.95 155 TYR B O 1
ATOM 2436 N N . GLU B 1 156 ? -55.438 1.178 9.531 1 27.84 156 GLU B N 1
ATOM 2437 C CA . GLU B 1 156 ? -56.531 0.323 9.945 1 27.84 156 GLU B CA 1
ATOM 2438 C C . GLU B 1 156 ? -57.875 1.008 9.703 1 27.84 156 GLU B C 1
ATOM 2440 O O . GLU B 1 156 ? -58.125 2.123 10.18 1 27.84 156 GLU B O 1
ATOM 2445 N N . HIS B 1 157 ? -58.656 0.705 8.562 1 27.38 157 HIS B N 1
ATOM 2446 C CA . HIS B 1 157 ? -60.125 0.687 8.641 1 27.38 157 HIS B CA 1
ATOM 2447 C C . HIS B 1 157 ? -60.594 -0.213 9.781 1 27.38 157 HIS B C 1
ATOM 2449 O O . HIS B 1 157 ? -59.969 -1.248 10.055 1 27.38 157 HIS B O 1
#